Protein AF-A0A3R7JAH3-F1 (afdb_monomer)

Solvent-accessible surface area (backbone atoms only — not comparable to full-atom values): 12832 Å² total; per-residue (Å²): 137,68,92,79,50,56,51,73,79,44,76,49,88,53,102,63,81,36,58,28,44,37,29,34,36,63,65,33,76,38,76,49,82,59,35,31,29,37,65,68,75,49,59,44,34,29,32,48,56,69,36,36,49,36,32,39,56,76,81,67,84,72,52,66,72,39,70,43,32,44,86,69,40,83,40,42,29,63,40,68,58,83,37,37,38,29,34,75,60,57,40,84,59,83,54,22,56,86,37,38,65,83,45,56,33,32,79,48,48,36,36,36,74,41,69,46,55,90,83,48,53,67,73,38,56,36,34,36,71,41,97,86,71,47,74,44,73,32,35,26,72,36,70,40,64,54,29,37,34,42,4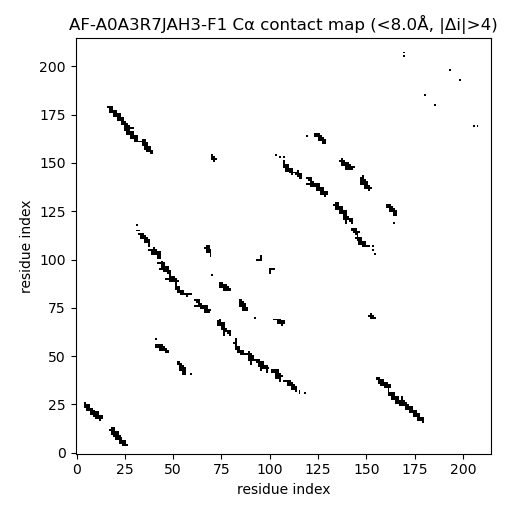8,66,67,65,92,66,65,42,77,74,39,59,42,25,31,77,35,88,43,80,74,44,82,43,78,47,83,50,85,72,75,64,72,93,79,55,86,78,78,79,65,98,54,78,80,85,71,78,83,67,92,74,85,69,77,78,94,69,80,78,78,82,81,84,126

pLDDT: mean 73.61, std 20.32, range [27.97, 96.12]

Mean predicted aligned error: 14.6 Å

Secondary structure (DSSP, 8-state):
--TTSEEEEEEEE-SSS-EEEEEEE--EEEEPSS-EEE---EE-SEE-TT--EEE--TT----TT-EEEETTEEEEEEEEETTEEEESS---S--BBTTBS--EEB--EEEESS--TTT--TT-EEEEE-TTSPEEEEEEEEEETTEEEEES--SS-EEEEPPEEEE--PPEEEEEE-----GGG------SSSTTS------PPP-SPPPP---

Nearest PDB structures (foldseek):
  8xcg-assembly1_Z  TM=6.558E-01  e=1.843E+00  Escherichia phage Lambda
  7u8o-assembly1_E  TM=4.438E-01  e=2.147E+00  Sus scrofa
  8vjh-assembly1_D  TM=2.924E-01  e=2.771E+00  Chivirus chi
  8iyk-assembly1_J  TM=2.622E-01  e=2.771E+00  Escherichia phage Lambda

Foldseek 3Di:
DDPPQWDFDDQDDDPDQWTKTKIKRQKDKDWDPFFWWWAFLFWFQWAAAQAQKTQGPQVSPDAAQDWKDWALDIWGFHHDDRRITGTPGHDHDHTHHRCPPTITITPQWTFGPFFCPVPDDQQWWKWWQDPVRDTDIWGFHDGDGGTTRTRGDDPHIDDGTIIITMDSDDMDIDIDIDHDDDPVVDPDDDDPDPPPVPPDPDPDDRPDDDPDPPD

Organism: NCBI:txid325452

Structure (mmCIF, N/CA/C/O backbone):
data_AF-A0A3R7JAH3-F1
#
_entry.id   AF-A0A3R7JAH3-F1
#
loop_
_atom_site.group_PDB
_atom_site.id
_atom_site.type_symbol
_atom_site.label_atom_id
_atom_site.label_alt_id
_atom_site.label_comp_id
_atom_site.label_asym_id
_atom_site.label_entity_id
_atom_site.label_seq_id
_atom_site.pdbx_PDB_ins_code
_atom_site.Cartn_x
_atom_site.Cartn_y
_atom_site.Cartn_z
_atom_site.occupancy
_atom_site.B_iso_or_equiv
_atom_site.auth_seq_id
_atom_site.auth_comp_id
_atom_site.auth_asym_id
_atom_site.auth_atom_id
_atom_site.pdbx_PDB_model_num
ATOM 1 N N . MET A 1 1 ? 2.781 10.397 -17.313 1.00 33.69 1 MET A N 1
ATOM 2 C CA . MET A 1 1 ? 4.051 10.374 -18.069 1.00 33.69 1 MET A CA 1
ATOM 3 C C . MET A 1 1 ? 4.659 11.759 -17.973 1.00 33.69 1 MET A C 1
ATOM 5 O O . MET A 1 1 ? 4.021 12.707 -18.409 1.00 33.69 1 MET A O 1
ATOM 9 N N . THR A 1 2 ? 5.805 11.905 -17.313 1.00 27.97 2 THR A N 1
ATOM 10 C CA . THR A 1 2 ? 6.538 13.179 -17.249 1.00 27.97 2 THR A CA 1
ATOM 11 C C . THR A 1 2 ? 7.585 13.218 -18.367 1.00 27.97 2 THR A C 1
ATOM 13 O O . THR A 1 2 ? 7.946 12.186 -18.927 1.00 27.97 2 THR A O 1
ATOM 16 N N . SER A 1 3 ? 8.065 14.410 -18.724 1.00 34.66 3 SER A N 1
ATOM 17 C CA . SER A 1 3 ? 8.956 14.696 -19.867 1.00 34.66 3 SER A CA 1
ATOM 18 C C . SER A 1 3 ? 10.367 14.075 -19.800 1.00 34.66 3 SER A C 1
ATOM 20 O O . SER A 1 3 ? 11.258 14.489 -20.537 1.00 34.66 3 SER A O 1
ATOM 22 N N . ILE A 1 4 ? 10.593 13.090 -18.928 1.00 47.09 4 ILE A N 1
ATOM 23 C CA . ILE A 1 4 ? 11.906 12.492 -18.642 1.00 47.09 4 ILE A CA 1
ATOM 24 C C . ILE A 1 4 ? 12.070 11.112 -19.313 1.00 47.09 4 ILE A C 1
ATOM 26 O O . ILE A 1 4 ? 13.189 10.614 -19.428 1.00 47.09 4 ILE A O 1
ATOM 30 N N . ASP A 1 5 ? 10.991 10.500 -19.813 1.00 50.28 5 ASP A N 1
ATOM 31 C CA . ASP A 1 5 ? 11.028 9.105 -20.289 1.00 50.28 5 ASP A CA 1
ATOM 32 C C . ASP A 1 5 ? 11.435 8.949 -21.768 1.00 50.28 5 ASP A C 1
ATOM 34 O O . ASP A 1 5 ? 11.868 7.870 -22.182 1.00 50.28 5 ASP A O 1
ATOM 38 N N . ILE A 1 6 ? 11.335 10.026 -22.559 1.00 52.03 6 ILE A N 1
ATOM 39 C CA . ILE A 1 6 ? 11.718 10.065 -23.976 1.00 52.03 6 ILE A CA 1
ATOM 40 C C . ILE A 1 6 ? 12.649 11.255 -24.205 1.00 52.03 6 ILE A C 1
ATOM 42 O O . ILE A 1 6 ? 12.220 12.406 -24.171 1.00 52.03 6 ILE A O 1
ATOM 46 N N . THR A 1 7 ? 13.927 10.990 -24.475 1.00 55.12 7 THR A N 1
ATOM 47 C CA . THR A 1 7 ? 14.872 12.038 -24.889 1.00 55.12 7 THR A CA 1
ATOM 48 C C . THR A 1 7 ? 14.907 12.109 -26.412 1.00 55.12 7 THR A C 1
ATOM 50 O O . THR A 1 7 ? 15.280 11.133 -27.062 1.00 55.12 7 THR A O 1
ATOM 53 N N . LEU A 1 8 ? 14.530 13.252 -26.985 1.00 55.41 8 LEU A N 1
ATOM 54 C CA . LEU A 1 8 ? 14.699 13.549 -28.411 1.00 55.41 8 LEU A CA 1
ATOM 55 C C . LEU A 1 8 ? 16.097 14.136 -28.598 1.00 55.41 8 LEU A C 1
ATOM 57 O O . LEU A 1 8 ? 16.351 15.236 -28.115 1.00 55.41 8 LEU A O 1
ATOM 61 N N . SER A 1 9 ? 17.019 13.410 -29.228 1.00 54.31 9 SER A N 1
ATOM 62 C CA . SER A 1 9 ? 18.426 13.845 -29.253 1.00 54.31 9 SER A CA 1
ATOM 63 C C . SER A 1 9 ? 19.047 14.002 -30.629 1.00 54.31 9 SER A C 1
ATOM 65 O O . SER A 1 9 ? 20.154 14.517 -30.692 1.00 54.31 9 SER A O 1
ATOM 67 N N . ASN A 1 10 ? 18.374 13.645 -31.728 1.00 52.66 10 ASN A N 1
ATOM 68 C CA . ASN A 1 10 ? 18.966 13.811 -33.057 1.00 52.66 10 ASN A CA 1
ATOM 69 C C . ASN A 1 10 ? 17.938 14.180 -34.131 1.00 52.66 10 ASN A C 1
ATOM 71 O O . ASN A 1 10 ? 16.939 13.478 -34.312 1.00 52.66 10 ASN A O 1
ATOM 75 N N . THR A 1 11 ? 18.248 15.233 -34.888 1.00 51.75 11 THR A N 1
ATOM 76 C CA . THR A 1 11 ? 17.718 15.485 -36.231 1.00 51.75 11 THR A CA 1
ATOM 77 C C . THR A 1 11 ? 18.479 14.595 -37.209 1.00 51.75 11 THR A C 1
ATOM 79 O O . THR A 1 11 ? 19.672 14.788 -37.434 1.00 51.75 11 THR A O 1
ATOM 82 N N . VAL A 1 12 ? 17.815 13.601 -37.794 1.00 51.47 12 VAL A N 1
ATOM 83 C CA . VAL A 1 12 ? 18.409 12.813 -38.883 1.00 51.47 12 VAL A CA 1
ATOM 84 C C . VAL A 1 12 ? 18.134 13.559 -40.184 1.00 51.47 12 VAL A C 1
ATOM 86 O O . VAL A 1 12 ? 16.971 13.724 -40.560 1.00 51.47 12 VAL A O 1
ATOM 89 N N . SER A 1 13 ? 19.180 14.052 -40.855 1.00 48.50 13 SER A N 1
ATOM 90 C CA . SER A 1 13 ? 19.017 14.710 -42.151 1.00 48.50 13 SER A CA 1
ATOM 91 C C . SER A 1 13 ? 18.655 13.673 -43.213 1.00 48.50 13 SER A C 1
ATOM 93 O O . SER A 1 13 ? 19.287 12.625 -43.346 1.00 48.50 13 SER A O 1
ATOM 95 N N . THR A 1 14 ? 17.597 13.956 -43.966 1.00 50.22 14 THR A N 1
ATOM 96 C CA . THR A 1 14 ? 17.222 13.186 -45.153 1.00 50.22 14 THR A CA 1
ATOM 97 C C . THR A 1 14 ? 17.315 14.081 -46.382 1.00 50.22 14 THR A C 1
ATOM 99 O O . THR A 1 14 ? 17.288 15.305 -46.269 1.00 50.22 14 THR A O 1
ATOM 102 N N . ALA A 1 15 ? 17.460 13.475 -47.561 1.00 48.56 15 ALA A N 1
ATOM 103 C CA . ALA A 1 15 ? 17.782 14.167 -48.811 1.00 48.56 15 ALA A CA 1
ATOM 104 C C . ALA A 1 15 ? 16.700 15.141 -49.335 1.00 48.56 15 ALA A C 1
ATOM 106 O O . ALA A 1 15 ? 16.903 15.757 -50.375 1.00 48.56 15 ALA A O 1
ATOM 107 N N . VAL A 1 16 ? 15.569 15.317 -48.644 1.00 51.16 16 VAL A N 1
ATOM 108 C CA . VAL A 1 16 ? 14.508 16.265 -49.016 1.00 51.16 16 VAL A CA 1
ATOM 109 C C . VAL A 1 16 ? 13.809 16.739 -47.747 1.00 51.16 16 VAL A C 1
ATOM 111 O O . VAL A 1 16 ? 13.114 15.928 -47.156 1.00 51.16 16 VAL A O 1
ATOM 114 N N . GLY A 1 17 ? 13.988 18.007 -47.342 1.00 51.78 17 GLY A N 1
ATOM 115 C CA . GLY A 1 17 ? 13.103 18.841 -46.488 1.00 51.78 17 GLY A CA 1
ATOM 116 C C . GLY A 1 17 ? 12.488 18.295 -45.1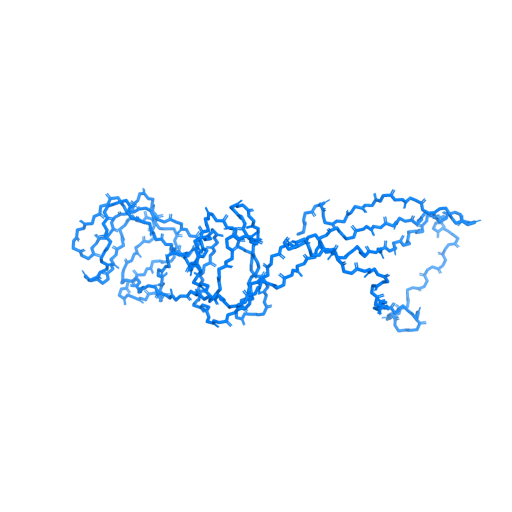83 1.00 51.78 17 GLY A C 1
ATOM 117 O O . GLY A 1 17 ? 11.789 19.033 -44.495 1.00 51.78 17 GLY A O 1
ATOM 118 N N . VAL A 1 18 ? 12.712 17.035 -44.822 1.00 48.78 18 VAL A N 1
ATOM 119 C CA . VAL A 1 18 ? 12.019 16.314 -43.757 1.00 48.78 18 VAL A CA 1
ATOM 120 C C . VAL A 1 18 ? 12.963 16.205 -42.573 1.00 48.78 18 VAL A C 1
ATOM 122 O O . VAL A 1 18 ? 13.996 15.531 -42.632 1.00 48.78 18 VAL A O 1
ATOM 125 N N . GLN A 1 19 ? 12.594 16.875 -41.483 1.00 51.28 19 GLN A N 1
ATOM 126 C CA . GLN A 1 19 ? 13.251 16.711 -40.195 1.00 51.28 19 GLN A CA 1
ATOM 127 C C . GLN A 1 19 ? 12.686 15.466 -39.514 1.00 51.28 19 GLN A C 1
ATOM 129 O O . GLN A 1 19 ? 11.511 15.403 -39.165 1.00 51.28 19 GLN A O 1
ATOM 134 N N . ILE A 1 20 ? 13.530 14.456 -39.328 1.00 51.72 20 ILE A N 1
ATOM 135 C CA . ILE A 1 20 ? 13.184 13.274 -38.543 1.00 51.72 20 ILE A CA 1
ATOM 136 C C . ILE A 1 20 ? 13.769 13.457 -37.149 1.00 51.72 20 ILE A C 1
ATOM 138 O O . ILE A 1 20 ? 14.982 13.617 -37.011 1.00 51.72 20 ILE A O 1
ATOM 142 N N . LEU A 1 21 ? 12.915 13.400 -36.128 1.00 53.06 21 LEU A N 1
ATOM 143 C CA . LEU A 1 21 ? 13.336 13.406 -34.730 1.00 53.06 21 LEU A CA 1
ATOM 144 C C . LEU A 1 21 ? 13.347 11.967 -34.214 1.00 53.06 21 LEU A C 1
ATOM 146 O O . LEU A 1 21 ? 12.321 11.282 -34.204 1.00 53.06 21 LEU A O 1
ATOM 150 N N . ALA A 1 22 ? 14.522 11.503 -33.792 1.00 53.28 22 ALA A N 1
ATOM 151 C CA . ALA A 1 22 ? 14.658 10.223 -33.111 1.00 53.28 22 ALA A CA 1
ATOM 152 C C . ALA A 1 22 ? 14.580 10.427 -31.590 1.00 53.28 22 ALA A C 1
ATOM 154 O O . ALA A 1 22 ? 15.350 11.202 -31.016 1.00 53.28 22 ALA A O 1
ATOM 155 N N . GLY A 1 23 ? 13.642 9.730 -30.951 1.00 52.84 23 GLY A N 1
ATOM 156 C CA . GLY A 1 23 ? 13.493 9.653 -29.502 1.00 52.84 23 GLY A CA 1
ATOM 157 C C . GLY A 1 23 ? 14.043 8.347 -28.943 1.00 52.84 23 GLY A C 1
ATOM 158 O O . GLY A 1 23 ? 13.956 7.302 -29.585 1.00 52.84 23 GLY A O 1
ATOM 159 N N . LEU A 1 24 ? 14.595 8.395 -27.736 1.00 54.00 24 LEU A N 1
ATOM 160 C CA . LEU A 1 24 ? 15.089 7.226 -27.008 1.00 54.00 24 LEU A CA 1
ATOM 161 C C . LEU A 1 24 ? 14.212 6.977 -25.785 1.00 54.00 24 LEU A C 1
ATOM 163 O O . LEU A 1 24 ? 14.108 7.861 -24.936 1.00 54.00 24 LEU A O 1
ATOM 167 N N . ILE A 1 25 ? 13.647 5.771 -25.666 1.00 56.09 25 ILE A N 1
ATOM 168 C CA . ILE A 1 25 ? 13.096 5.305 -24.385 1.00 56.09 25 ILE A CA 1
ATOM 169 C C . ILE A 1 25 ? 14.279 4.892 -23.507 1.00 56.09 25 ILE A C 1
ATOM 171 O O . ILE A 1 25 ? 15.023 3.971 -23.856 1.00 56.09 25 ILE A O 1
ATOM 175 N N . THR A 1 26 ? 14.476 5.589 -22.391 1.00 54.62 26 THR A N 1
ATOM 176 C CA . THR A 1 26 ? 15.639 5.405 -21.503 1.00 54.62 26 THR A CA 1
ATOM 177 C C . THR A 1 26 ? 15.356 4.511 -20.296 1.00 54.62 26 THR A C 1
ATOM 179 O O . THR A 1 26 ? 16.292 4.100 -19.611 1.00 54.62 26 THR A O 1
ATOM 182 N N . LYS A 1 27 ? 14.087 4.175 -20.047 1.00 58.12 27 LYS A N 1
ATOM 183 C CA . LYS A 1 27 ? 13.631 3.421 -18.875 1.00 58.12 27 LYS A CA 1
ATOM 184 C C . LYS A 1 27 ? 12.698 2.288 -19.296 1.00 58.12 27 LYS A C 1
ATOM 186 O O . LYS A 1 27 ? 11.792 2.499 -20.097 1.00 58.12 27 LYS A O 1
ATOM 191 N N . GLN A 1 28 ? 12.908 1.090 -18.755 1.00 63.88 28 GLN A N 1
ATOM 192 C CA . GLN A 1 28 ? 11.961 -0.022 -18.879 1.00 63.88 28 GLN A CA 1
ATOM 193 C C . GLN A 1 28 ? 11.635 -0.566 -17.493 1.00 63.88 28 GLN A C 1
ATOM 195 O O . GLN A 1 28 ? 12.460 -0.518 -16.585 1.00 63.88 28 GLN A O 1
ATOM 200 N N . THR A 1 29 ? 10.441 -1.120 -17.328 1.00 71.56 29 THR A N 1
ATOM 201 C CA . THR A 1 29 ? 10.084 -1.830 -16.104 1.00 71.56 29 THR A CA 1
ATOM 202 C C . THR A 1 29 ? 10.583 -3.272 -16.175 1.00 71.56 29 THR A C 1
ATOM 204 O O . THR A 1 29 ? 10.427 -3.956 -17.188 1.00 71.56 29 THR A O 1
ATOM 207 N N . LYS A 1 30 ? 11.209 -3.744 -15.097 1.00 76.44 30 LYS A N 1
ATOM 208 C CA . LYS A 1 30 ? 11.628 -5.139 -14.927 1.00 76.44 30 LYS A CA 1
ATOM 209 C C . LYS A 1 30 ? 10.855 -5.740 -13.760 1.00 76.44 30 LYS A C 1
ATOM 211 O O . LYS A 1 30 ? 10.637 -5.064 -12.760 1.00 76.44 30 LYS A O 1
ATOM 216 N N . ALA A 1 31 ? 10.434 -6.996 -13.890 1.00 84.62 31 ALA A N 1
ATOM 217 C CA . ALA A 1 31 ? 9.850 -7.720 -12.768 1.00 84.62 31 ALA A CA 1
ATOM 218 C C . ALA A 1 31 ? 10.926 -7.981 -11.705 1.00 84.62 31 ALA A C 1
ATOM 220 O O . ALA A 1 31 ? 12.020 -8.455 -12.030 1.00 84.62 31 ALA A O 1
ATOM 221 N N . LEU A 1 32 ? 10.603 -7.678 -10.453 1.00 86.50 32 LEU A N 1
ATOM 222 C CA . LEU A 1 32 ? 11.396 -8.087 -9.305 1.00 86.50 32 LEU A CA 1
ATOM 223 C C . LEU A 1 32 ? 11.260 -9.601 -9.103 1.00 86.50 32 LEU A C 1
ATOM 225 O O . LEU A 1 32 ? 10.228 -10.181 -9.461 1.00 86.50 32 LEU A O 1
ATOM 229 N N . PRO A 1 33 ? 12.306 -10.256 -8.579 1.00 88.00 33 PRO A N 1
ATOM 230 C CA . PRO A 1 33 ? 12.225 -11.666 -8.256 1.00 88.00 33 PRO A CA 1
ATOM 231 C C . PRO A 1 33 ? 11.290 -11.882 -7.051 1.00 88.00 33 PRO A C 1
ATOM 233 O O . PRO A 1 33 ? 11.006 -10.964 -6.279 1.00 88.00 33 PRO A O 1
ATOM 236 N N . GLY A 1 34 ? 10.752 -13.093 -6.927 1.00 89.62 34 GLY A N 1
ATOM 237 C CA . GLY A 1 34 ? 9.734 -13.415 -5.932 1.00 89.62 34 GLY A CA 1
ATOM 238 C C . GLY A 1 34 ? 8.343 -12.819 -6.194 1.00 89.62 34 GLY A C 1
ATOM 239 O O . GLY A 1 34 ? 7.984 -12.408 -7.300 1.00 89.62 34 GLY A O 1
ATOM 240 N N . TYR A 1 35 ? 7.530 -12.840 -5.141 1.00 90.50 35 TYR A N 1
ATOM 241 C CA . TYR A 1 35 ? 6.179 -12.296 -5.102 1.00 90.50 35 TYR A CA 1
ATOM 242 C C . TYR A 1 35 ? 6.033 -11.359 -3.911 1.00 90.50 35 TYR A C 1
ATOM 244 O O . TYR A 1 35 ? 6.711 -11.518 -2.890 1.00 90.50 35 TYR A O 1
ATOM 252 N N . VAL A 1 36 ? 5.107 -10.414 -4.034 1.00 91.50 36 VAL A N 1
ATOM 253 C CA . VAL A 1 36 ? 4.726 -9.517 -2.951 1.00 91.50 36 VAL A CA 1
ATOM 254 C C . VAL A 1 36 ? 3.251 -9.651 -2.606 1.00 91.50 36 VAL A C 1
ATOM 256 O O . VAL A 1 36 ? 2.428 -10.068 -3.427 1.00 91.50 36 VAL A O 1
ATOM 259 N N . GLY A 1 37 ? 2.912 -9.295 -1.373 1.00 89.12 37 GLY A N 1
ATOM 260 C CA . GLY A 1 37 ? 1.527 -9.233 -0.939 1.00 89.12 37 GLY A CA 1
ATOM 261 C C . GLY A 1 37 ? 1.315 -8.338 0.271 1.00 89.12 37 GLY A C 1
ATOM 262 O O . GLY A 1 37 ? 2.227 -8.084 1.059 1.00 89.12 37 GLY A O 1
ATOM 263 N N . ILE A 1 38 ? 0.080 -7.877 0.416 1.00 90.00 38 ILE A N 1
ATOM 264 C CA . ILE A 1 38 ? -0.392 -7.130 1.577 1.00 90.00 38 ILE A CA 1
ATOM 265 C C . ILE A 1 38 ? -1.829 -7.544 1.877 1.00 90.00 38 ILE A C 1
ATOM 267 O O . ILE A 1 38 ? -2.649 -7.701 0.973 1.00 90.00 38 ILE A O 1
ATOM 271 N N . SER A 1 39 ? -2.123 -7.745 3.155 1.00 87.31 39 SER A N 1
ATOM 272 C CA . SER A 1 39 ? -3.451 -8.087 3.656 1.00 87.31 39 SER A CA 1
ATOM 273 C C . SER A 1 39 ? -4.015 -6.930 4.469 1.00 87.31 39 SER A C 1
ATOM 275 O O . SER A 1 39 ? -3.260 -6.128 5.020 1.00 87.31 39 SER A O 1
ATOM 277 N N . TYR A 1 40 ? -5.341 -6.873 4.576 1.00 87.75 40 TYR A N 1
ATOM 278 C CA . TYR A 1 40 ? -5.997 -6.003 5.548 1.00 87.75 40 TYR A CA 1
ATOM 279 C C . TYR A 1 40 ? -5.533 -6.372 6.965 1.00 87.75 40 TYR A C 1
ATOM 281 O O . TYR A 1 40 ? -5.367 -7.552 7.281 1.00 87.75 40 TYR A O 1
ATOM 289 N N . LEU A 1 41 ? -5.314 -5.369 7.815 1.00 88.31 41 LEU A N 1
ATOM 290 C CA . LEU A 1 41 ? -5.027 -5.595 9.233 1.00 88.31 41 LEU A CA 1
ATOM 291 C C . LEU A 1 41 ? -6.320 -5.840 10.006 1.00 88.31 41 LEU A C 1
ATOM 293 O O . LEU A 1 41 ? -6.457 -6.831 10.715 1.00 88.31 41 LEU A O 1
ATOM 297 N N . MET A 1 42 ? -7.268 -4.917 9.857 1.00 90.38 42 MET A N 1
ATOM 298 C CA . MET A 1 42 ? -8.577 -4.952 10.497 1.00 90.38 42 MET A CA 1
ATOM 299 C C . MET A 1 42 ? -9.548 -4.021 9.765 1.00 90.38 42 MET A C 1
ATOM 301 O O . MET A 1 42 ? -9.136 -3.206 8.934 1.00 90.38 42 MET A O 1
ATOM 305 N N . GLN A 1 43 ? -10.833 -4.156 10.076 1.00 91.50 43 GLN A N 1
ATOM 306 C CA . GLN A 1 43 ? -11.895 -3.279 9.590 1.00 91.50 43 GLN A CA 1
ATOM 307 C C . GLN A 1 43 ? -12.149 -2.150 10.597 1.00 91.50 43 GLN A C 1
ATOM 309 O O . GLN A 1 43 ? -12.133 -2.389 11.806 1.00 91.50 43 GLN A O 1
ATOM 314 N N . VAL A 1 44 ? -12.402 -0.937 10.103 1.00 92.69 44 VAL A N 1
ATOM 315 C CA . VAL A 1 44 ? -12.870 0.192 10.920 1.00 92.69 44 VAL A CA 1
ATOM 316 C C . VAL A 1 44 ? -14.31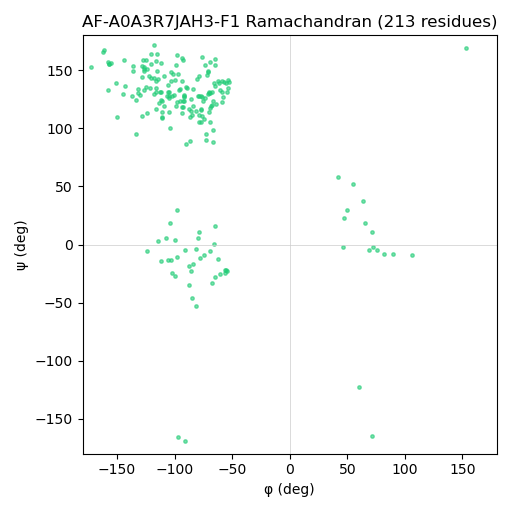0 -0.076 11.363 1.00 92.69 44 VAL A C 1
ATOM 318 O O . VAL A 1 44 ? -15.154 -0.410 10.532 1.00 92.69 44 VAL A O 1
ATOM 321 N N . ILE A 1 45 ? -14.603 0.086 12.657 1.00 94.56 45 ILE A N 1
ATOM 322 C CA . ILE A 1 45 ? -15.965 -0.046 13.198 1.00 94.56 45 ILE A CA 1
ATOM 323 C C . ILE A 1 45 ? -16.720 1.273 13.045 1.00 94.56 45 ILE A C 1
ATOM 325 O O . ILE A 1 45 ? -17.869 1.283 12.613 1.00 94.56 45 ILE A O 1
ATOM 329 N N . SER A 1 46 ? -16.090 2.391 13.390 1.00 93.94 46 SER A N 1
ATOM 330 C CA . SER A 1 46 ? -16.710 3.706 13.262 1.00 93.94 46 SER A CA 1
ATOM 331 C C . SER A 1 46 ? -15.660 4.780 13.020 1.00 93.94 46 SER A C 1
ATOM 333 O O . SER A 1 46 ? -14.591 4.756 13.626 1.00 93.94 46 SER A O 1
ATOM 335 N N . VAL A 1 47 ? -15.947 5.718 12.129 1.00 95.06 47 VAL A N 1
ATOM 336 C CA . VAL A 1 47 ? -15.205 6.972 11.979 1.00 95.06 47 VAL A CA 1
ATOM 337 C C . VAL A 1 47 ? -16.117 7.980 11.299 1.00 95.06 47 VAL A C 1
ATOM 339 O O . VAL A 1 47 ? -16.758 7.669 10.299 1.00 95.06 47 VAL A O 1
ATOM 342 N N . GLU A 1 48 ? -16.185 9.196 11.823 1.00 94.38 48 GLU A N 1
ATOM 343 C CA . GLU A 1 48 ? -16.987 10.263 11.226 1.00 94.38 48 GLU A CA 1
ATOM 344 C C . GLU A 1 48 ? -16.102 11.211 10.410 1.00 94.38 48 GLU A C 1
ATOM 346 O O . GLU A 1 48 ? -14.974 11.528 10.804 1.00 94.38 48 GLU A O 1
ATOM 351 N N . ASN A 1 49 ? -16.615 11.670 9.267 1.00 94.00 49 ASN A N 1
ATOM 352 C CA . ASN A 1 49 ? -15.952 12.666 8.434 1.00 94.00 49 ASN A CA 1
ATOM 353 C C . ASN A 1 49 ? -15.616 13.928 9.249 1.00 94.00 49 ASN A C 1
ATOM 355 O O . ASN A 1 49 ? -16.449 14.472 9.972 1.00 94.00 49 ASN A O 1
ATOM 359 N N . GLY A 1 50 ? -14.374 14.388 9.131 1.00 93.12 50 GLY A N 1
ATOM 360 C CA . GLY A 1 50 ? -13.851 15.564 9.816 1.00 93.12 50 GLY A CA 1
ATOM 361 C C . GLY A 1 50 ? -13.405 15.305 11.257 1.00 93.12 50 GLY A C 1
ATOM 362 O O . GLY A 1 50 ? -12.770 16.179 11.853 1.00 93.12 50 GLY A O 1
ATOM 363 N N . LEU A 1 51 ? -13.666 14.119 11.821 1.00 94.81 51 LEU A N 1
ATOM 364 C CA . LEU A 1 51 ? -13.217 13.758 13.165 1.00 94.81 51 LEU A CA 1
ATOM 365 C C . LEU A 1 51 ? -11.873 13.027 13.152 1.00 94.81 51 LEU A C 1
ATOM 367 O O . LEU A 1 51 ? -11.430 12.464 12.155 1.00 94.81 51 LEU A O 1
ATOM 371 N N . LYS A 1 52 ? -11.200 13.055 14.306 1.00 95.94 52 LYS A N 1
ATOM 372 C CA . LYS A 1 52 ? -9.901 12.401 14.539 1.00 95.94 52 LYS A CA 1
ATOM 373 C C . LYS A 1 52 ? -10.023 11.063 15.265 1.00 95.94 52 LYS A C 1
ATOM 375 O O . LYS A 1 52 ? -9.014 10.510 15.679 1.00 95.94 52 LYS A O 1
ATOM 380 N N . VAL A 1 53 ? -11.238 10.594 15.526 1.00 95.94 53 VAL A N 1
ATOM 381 C CA . VAL A 1 53 ? -11.475 9.429 16.381 1.00 95.94 53 VAL A CA 1
ATOM 382 C C . VAL A 1 53 ? -11.938 8.274 15.513 1.00 95.94 53 VAL A C 1
ATOM 384 O O . VAL A 1 53 ? -12.972 8.366 14.857 1.00 95.94 53 VAL A O 1
ATOM 387 N N . PHE A 1 54 ? -11.163 7.198 15.534 1.00 95.31 54 PHE A N 1
ATOM 388 C CA . PHE A 1 54 ? -11.498 5.922 14.925 1.00 95.31 54 PHE A CA 1
ATOM 389 C C . PHE A 1 54 ? -11.895 4.944 16.022 1.00 95.31 54 PHE A C 1
ATOM 391 O O . PHE A 1 54 ? -11.175 4.773 17.002 1.00 95.31 54 PHE A O 1
ATOM 398 N N . GLU A 1 55 ? -13.013 4.264 15.845 1.00 95.44 55 GLU A N 1
ATOM 399 C CA . GLU A 1 55 ? -13.376 3.100 16.635 1.00 95.44 55 GLU A CA 1
ATOM 400 C C . GLU A 1 55 ? -12.903 1.846 15.900 1.00 95.44 55 GLU A C 1
ATOM 402 O O . GLU A 1 55 ? -13.310 1.565 14.767 1.00 95.44 55 GLU A O 1
ATOM 407 N N . LEU A 1 56 ? -12.006 1.108 16.545 1.00 94.25 56 LEU A N 1
ATOM 408 C CA . LEU A 1 56 ? -11.420 -0.131 16.048 1.00 94.25 56 LEU A CA 1
ATOM 409 C C . LEU A 1 56 ? -11.834 -1.298 16.955 1.00 94.25 56 LEU A C 1
ATOM 411 O O . LEU A 1 56 ? -12.278 -1.081 18.082 1.00 94.25 56 LEU A O 1
ATOM 415 N N . PRO A 1 57 ? -11.678 -2.559 16.517 1.00 92.12 57 PRO A N 1
ATOM 416 C CA . PRO A 1 57 ? -11.886 -3.705 17.397 1.00 92.12 57 PRO A CA 1
ATOM 417 C C . PRO A 1 57 ? -11.051 -3.586 18.677 1.00 92.12 57 PRO A C 1
ATOM 419 O O . PRO A 1 57 ? -9.892 -3.184 18.625 1.00 92.12 57 PRO A O 1
ATOM 422 N N . ALA A 1 58 ? -11.604 -3.989 19.824 1.00 85.06 58 ALA A N 1
ATOM 423 C CA . ALA A 1 58 ? -10.956 -3.816 21.131 1.00 85.06 58 ALA A CA 1
ATOM 424 C C . ALA A 1 58 ? -9.549 -4.446 21.238 1.00 85.06 58 ALA A C 1
ATOM 426 O O . ALA A 1 58 ? -8.748 -4.042 22.072 1.00 85.06 58 ALA A O 1
ATOM 427 N N . SER A 1 59 ? -9.230 -5.420 20.383 1.00 85.06 59 SER A N 1
ATOM 428 C CA . SER A 1 59 ? -7.919 -6.067 20.287 1.00 85.06 59 SER A CA 1
ATOM 429 C C . SER A 1 59 ? -7.032 -5.491 19.171 1.00 85.06 59 SER A C 1
ATOM 431 O O . SER A 1 59 ? -6.234 -6.227 18.593 1.00 85.06 59 SER A O 1
ATOM 433 N N . HIS A 1 60 ? -7.181 -4.209 18.820 1.00 89.31 60 HIS A N 1
ATOM 434 C CA . HIS A 1 60 ? -6.424 -3.584 17.727 1.00 89.31 60 HIS A CA 1
ATOM 435 C C . HIS A 1 60 ? -4.905 -3.515 17.992 1.00 89.31 60 HIS A C 1
ATOM 437 O O . HIS A 1 60 ? -4.126 -3.528 17.045 1.00 89.31 60 HIS A O 1
ATOM 443 N N . GLY A 1 61 ? -4.467 -3.458 19.257 1.00 88.81 61 GLY A N 1
ATOM 444 C CA . GLY A 1 61 ? -3.047 -3.552 19.639 1.00 88.81 61 GLY A CA 1
ATOM 445 C C . GLY A 1 61 ? -2.169 -2.337 19.297 1.00 88.81 61 GLY A C 1
ATOM 446 O O . GLY A 1 61 ? -0.951 -2.429 19.417 1.00 88.81 61 GLY A O 1
ATOM 447 N N . TYR A 1 62 ? -2.773 -1.218 18.889 1.00 92.12 62 TYR A N 1
ATOM 448 C CA . TYR A 1 62 ? -2.072 0.044 18.619 1.00 92.12 62 TYR A CA 1
ATOM 449 C C . TYR A 1 62 ? -1.747 0.792 19.910 1.00 92.12 62 TYR A C 1
ATOM 451 O O . TYR A 1 62 ? -2.556 0.825 20.837 1.00 92.12 62 TYR A O 1
ATOM 459 N N . ASN A 1 63 ? -0.597 1.455 19.913 1.00 92.44 63 ASN A N 1
ATOM 460 C CA . ASN A 1 63 ? -0.122 2.355 20.953 1.00 92.44 63 ASN A CA 1
ATOM 461 C C . ASN A 1 63 ? 0.063 3.773 20.397 1.00 92.44 63 ASN A C 1
ATOM 463 O O . ASN A 1 63 ? -0.020 4.020 19.193 1.00 92.44 63 ASN A O 1
ATOM 467 N N . GLN A 1 64 ? 0.332 4.728 21.288 1.00 92.06 64 GLN A N 1
ATOM 468 C CA . GLN A 1 64 ? 0.694 6.085 20.886 1.00 92.06 64 GLN A CA 1
ATOM 469 C C . GLN A 1 64 ? 1.926 6.073 19.964 1.00 92.06 64 GLN A C 1
ATOM 471 O O . GLN A 1 64 ? 2.879 5.340 20.216 1.00 92.06 64 GLN A O 1
ATOM 476 N N . TYR A 1 65 ? 1.901 6.916 18.928 1.00 91.88 65 TYR A N 1
ATOM 477 C CA . TYR A 1 65 ? 2.902 7.048 17.859 1.00 91.88 65 TYR A CA 1
ATOM 478 C C . TYR A 1 65 ? 2.951 5.920 16.827 1.00 91.88 65 TYR A C 1
ATOM 480 O O . TYR A 1 65 ? 3.711 6.034 15.863 1.00 91.88 65 TYR A O 1
ATOM 488 N N . ASP A 1 66 ? 2.127 4.880 16.964 1.00 91.38 66 ASP A N 1
ATOM 489 C CA . ASP A 1 66 ? 1.969 3.914 15.883 1.00 91.38 66 ASP A CA 1
ATOM 490 C C . ASP A 1 66 ? 1.334 4.577 14.658 1.00 91.38 66 ASP A C 1
ATOM 492 O O . ASP A 1 66 ? 0.608 5.572 14.760 1.00 91.38 66 ASP A O 1
ATOM 496 N N . THR A 1 67 ? 1.607 4.015 13.482 1.00 90.19 67 THR A N 1
ATOM 497 C CA . THR A 1 67 ? 1.060 4.508 12.219 1.00 90.19 67 THR A CA 1
ATOM 498 C C . THR A 1 67 ? 0.248 3.437 11.512 1.00 90.19 67 THR A C 1
ATOM 500 O O . THR A 1 67 ? 0.565 2.244 11.547 1.00 90.19 67 THR A O 1
ATOM 503 N N . PHE A 1 68 ? -0.831 3.872 10.873 1.00 90.94 68 PHE A N 1
ATOM 504 C CA . PHE A 1 68 ? -1.668 3.034 10.028 1.00 90.94 68 PHE A CA 1
ATOM 505 C C . PHE A 1 68 ? -2.187 3.844 8.845 1.00 90.94 68 PHE A C 1
ATOM 507 O O . PHE A 1 68 ? -2.232 5.072 8.880 1.00 90.94 68 PHE A O 1
ATOM 514 N N . PHE A 1 69 ? -2.581 3.148 7.786 1.00 88.69 69 PHE A N 1
ATOM 515 C CA . PHE A 1 69 ? -3.024 3.773 6.547 1.00 88.69 69 PHE A CA 1
ATOM 516 C C . PHE A 1 69 ? -4.488 3.440 6.284 1.00 88.69 69 PHE A C 1
ATOM 518 O O . PHE A 1 69 ? -4.898 2.282 6.404 1.00 88.69 69 PHE A O 1
ATOM 525 N N . VAL A 1 70 ? -5.261 4.459 5.905 1.00 86.81 70 VAL A N 1
ATOM 526 C CA . VAL A 1 70 ? -6.672 4.340 5.516 1.00 86.81 70 VAL A CA 1
ATOM 527 C C . VAL A 1 70 ? -6.904 5.197 4.286 1.00 86.81 70 VAL A C 1
ATOM 529 O O . VAL A 1 70 ? -6.585 6.381 4.316 1.00 86.81 70 VAL A O 1
ATOM 532 N N . ALA A 1 71 ? -7.479 4.612 3.229 1.00 73.94 71 ALA A N 1
ATOM 533 C CA . ALA A 1 71 ? -7.903 5.328 2.021 1.00 73.94 71 ALA A CA 1
ATOM 534 C C . ALA A 1 71 ? -6.884 6.393 1.561 1.00 73.94 71 ALA A C 1
ATOM 536 O O . ALA A 1 71 ? -7.198 7.573 1.473 1.00 73.94 71 ALA A O 1
ATOM 537 N N . GLU A 1 72 ? -5.648 5.954 1.298 1.00 74.44 72 GLU A N 1
ATOM 538 C CA . GLU A 1 72 ? -4.531 6.780 0.792 1.00 74.44 72 GLU A CA 1
ATOM 539 C C . GLU A 1 72 ? -3.846 7.708 1.806 1.00 74.44 72 GLU A C 1
ATOM 541 O O . GLU A 1 72 ? -2.826 8.315 1.483 1.00 74.44 72 GLU A O 1
ATOM 546 N N . VAL A 1 73 ? -4.350 7.789 3.036 1.00 83.06 73 VAL A N 1
ATOM 547 C CA . VAL A 1 73 ? -3.861 8.729 4.044 1.00 83.06 73 VAL A CA 1
ATOM 548 C C . VAL A 1 73 ? -3.157 7.991 5.182 1.00 83.06 73 VAL A C 1
ATOM 550 O O . VAL A 1 73 ? -3.681 7.026 5.742 1.00 83.06 73 VAL A O 1
ATOM 553 N N . GLU A 1 74 ? -1.957 8.459 5.530 1.00 87.69 74 GLU A N 1
ATOM 554 C CA . GLU A 1 74 ? -1.228 8.022 6.722 1.00 87.69 74 GLU A CA 1
ATOM 555 C C . GLU A 1 74 ? -1.813 8.685 7.967 1.00 87.69 74 GLU A C 1
ATOM 557 O O . GLU A 1 74 ? -1.918 9.908 8.035 1.00 87.69 74 GLU A O 1
ATOM 562 N N . PHE A 1 75 ? -2.147 7.890 8.974 1.00 91.69 75 PHE A N 1
ATOM 563 C CA . PHE A 1 75 ? -2.589 8.372 10.271 1.00 91.69 75 PHE A CA 1
ATOM 564 C C . PHE A 1 75 ? -1.589 7.967 11.344 1.00 91.69 75 PHE A C 1
ATOM 566 O O . PHE A 1 75 ? -1.198 6.806 11.450 1.00 91.69 75 PHE A O 1
ATOM 573 N N . ILE A 1 76 ? -1.208 8.943 12.167 1.00 93.94 76 ILE A N 1
ATOM 574 C CA . ILE A 1 76 ? -0.378 8.729 13.351 1.00 93.94 76 ILE A CA 1
ATOM 575 C C . ILE A 1 76 ? -1.301 8.708 14.566 1.00 93.94 76 ILE A C 1
ATOM 577 O O . ILE A 1 76 ? -2.106 9.627 14.755 1.00 93.94 76 ILE A O 1
ATOM 581 N N . VAL A 1 77 ? -1.174 7.675 15.392 1.00 94.69 77 VAL A N 1
ATOM 582 C CA . VAL A 1 77 ? -1.930 7.513 16.632 1.00 94.69 77 VAL A CA 1
ATOM 583 C C . VAL A 1 77 ? -1.447 8.538 17.657 1.00 94.69 77 VAL A C 1
ATOM 585 O O . VAL A 1 77 ? -0.315 8.489 18.134 1.00 94.69 77 VAL A O 1
ATOM 588 N N . ALA A 1 78 ? -2.315 9.479 18.015 1.00 96.12 78 ALA A N 1
ATOM 589 C CA . ALA A 1 78 ? -2.056 10.495 19.029 1.00 96.12 78 ALA A CA 1
ATOM 590 C C . ALA A 1 78 ? -2.429 10.018 20.438 1.00 96.12 78 ALA A C 1
ATOM 592 O O . ALA A 1 78 ? -1.760 10.390 21.400 1.00 96.12 78 ALA A O 1
ATOM 593 N N . ASN A 1 79 ? -3.491 9.220 20.572 1.00 94.56 79 ASN A N 1
ATOM 594 C CA . ASN A 1 79 ? -3.916 8.633 21.840 1.00 94.56 79 ASN A CA 1
ATOM 595 C C . ASN A 1 79 ? -4.760 7.372 21.606 1.00 94.56 79 ASN A C 1
ATOM 597 O O . ASN A 1 79 ? -5.406 7.247 20.567 1.00 94.56 79 ASN A O 1
ATOM 601 N N . VAL A 1 80 ? -4.798 6.478 22.591 1.00 94.62 80 VAL A N 1
ATOM 602 C CA . VAL A 1 80 ? -5.626 5.267 22.580 1.00 94.62 80 VAL A CA 1
ATOM 603 C C . VAL A 1 80 ? -6.407 5.193 23.887 1.00 94.62 80 VAL A C 1
ATOM 605 O O . VAL A 1 80 ? -5.826 5.296 24.965 1.00 94.62 80 VAL A O 1
ATOM 608 N N . ASN A 1 81 ? -7.722 5.010 23.797 1.00 93.00 81 ASN A N 1
ATOM 609 C CA . ASN A 1 81 ? -8.606 4.805 24.939 1.00 93.00 81 ASN A CA 1
ATOM 610 C C . ASN A 1 81 ? -9.562 3.636 24.663 1.00 93.00 81 ASN A C 1
ATOM 612 O O . ASN A 1 81 ? -10.609 3.800 24.033 1.00 93.00 81 ASN A O 1
ATOM 616 N N . GLY A 1 82 ? -9.191 2.438 25.121 1.00 90.19 82 GLY A N 1
ATOM 617 C CA . GLY A 1 82 ? -9.935 1.217 24.814 1.00 90.19 82 GLY A CA 1
ATOM 618 C C . GLY A 1 82 ? -9.981 0.972 23.305 1.00 90.19 82 GLY A C 1
ATOM 619 O O . GLY A 1 82 ? -8.940 0.899 22.673 1.00 90.19 82 GLY A O 1
ATOM 620 N N . ALA A 1 83 ? -11.185 0.873 22.738 1.00 92.56 83 ALA A N 1
ATOM 621 C CA . ALA A 1 83 ? -11.414 0.691 21.301 1.00 92.56 83 ALA A CA 1
ATOM 622 C C . ALA A 1 83 ? -11.252 1.979 20.466 1.00 92.56 83 ALA A C 1
ATOM 624 O O . ALA A 1 83 ? -11.237 1.919 19.236 1.00 92.56 83 ALA A O 1
ATOM 625 N N . GLN A 1 84 ? -11.166 3.147 21.112 1.00 94.19 84 GLN A N 1
ATOM 626 C CA . GLN A 1 84 ? -11.061 4.432 20.427 1.00 94.19 84 GLN A CA 1
ATOM 627 C C . GLN A 1 84 ? -9.600 4.828 20.229 1.00 94.19 84 GLN A C 1
ATOM 629 O O . GLN A 1 84 ? -8.833 4.973 21.183 1.00 94.19 84 GLN A O 1
ATOM 634 N N . VAL A 1 85 ? -9.238 5.060 18.975 1.00 95.94 85 VAL A N 1
ATOM 635 C CA . VAL A 1 85 ? -7.926 5.521 18.541 1.00 95.94 85 VAL A CA 1
ATOM 636 C C . VAL A 1 85 ? -8.067 6.943 18.015 1.00 95.94 85 VAL A C 1
ATOM 638 O O . VAL A 1 85 ? -8.718 7.187 17.000 1.00 95.94 85 VAL A O 1
ATOM 641 N N . THR A 1 86 ? -7.448 7.895 18.706 1.00 96.00 86 THR A N 1
ATOM 642 C CA . THR A 1 86 ? -7.402 9.294 18.276 1.00 96.00 86 THR A CA 1
ATOM 643 C C . THR A 1 86 ? -6.154 9.526 17.440 1.00 96.00 86 THR A C 1
ATOM 645 O O . THR A 1 86 ? -5.046 9.240 17.890 1.00 96.00 86 THR A O 1
ATOM 648 N N . THR A 1 87 ? -6.307 10.086 16.247 1.00 96.12 87 THR A N 1
ATOM 649 C CA . THR A 1 87 ? -5.222 10.392 15.310 1.00 96.12 87 THR A CA 1
ATOM 650 C C . THR A 1 87 ? -4.782 11.853 15.397 1.00 96.12 87 THR A C 1
ATOM 652 O O . THR A 1 87 ? -5.477 12.720 15.932 1.00 96.12 87 THR A O 1
ATOM 655 N N . THR A 1 88 ? -3.604 12.167 14.860 1.00 94.75 88 THR A N 1
ATOM 656 C CA . THR A 1 88 ? -3.092 13.549 14.798 1.00 94.75 88 THR A CA 1
ATOM 657 C C . THR A 1 88 ? -3.905 14.439 13.850 1.00 94.75 88 THR A C 1
ATOM 659 O O . THR A 1 88 ? -4.111 15.629 14.123 1.00 94.75 88 THR A O 1
ATOM 662 N N . GLN A 1 89 ? -4.429 13.854 12.774 1.00 94.12 89 GLN A N 1
ATOM 663 C CA . GLN A 1 89 ? -5.174 14.529 11.711 1.00 94.12 89 GLN A CA 1
ATOM 664 C C . GLN A 1 89 ? -6.566 13.912 11.496 1.00 94.12 89 GLN A C 1
ATOM 666 O O . GLN A 1 89 ? -6.739 12.725 11.786 1.00 94.12 89 GLN A O 1
ATOM 671 N N . PRO A 1 90 ? -7.556 14.700 11.033 1.00 94.06 90 PRO A N 1
ATOM 672 C CA . PRO A 1 90 ? -8.922 14.220 10.841 1.00 94.06 90 PRO A CA 1
ATOM 673 C C . PRO A 1 90 ? -9.054 13.304 9.622 1.00 94.06 90 PRO A C 1
ATOM 675 O O . PRO A 1 90 ? -8.287 13.404 8.663 1.00 94.06 90 PRO A O 1
ATOM 678 N N . TYR A 1 91 ? -10.051 12.426 9.662 1.00 93.06 91 TYR A N 1
ATOM 679 C CA . TYR A 1 91 ? -10.441 11.582 8.543 1.00 93.06 91 TYR A CA 1
ATOM 680 C C . TYR A 1 91 ? -11.387 12.335 7.605 1.00 93.06 91 TYR A C 1
ATOM 682 O O . TYR A 1 91 ? -12.478 12.722 8.004 1.00 93.06 91 TYR A O 1
ATOM 690 N N . ASN A 1 92 ? -10.992 12.523 6.346 1.00 91.25 92 ASN A N 1
ATOM 691 C CA . ASN A 1 92 ? -11.765 13.298 5.364 1.00 91.25 92 ASN A CA 1
ATOM 692 C C . ASN A 1 92 ? -12.521 12.423 4.342 1.00 91.25 92 ASN A C 1
ATOM 694 O O . ASN A 1 92 ? -12.883 12.912 3.274 1.00 91.25 92 ASN A O 1
ATOM 698 N N . GLY A 1 93 ? -12.727 11.134 4.630 1.00 88.56 93 GLY A N 1
ATOM 699 C CA . GLY A 1 93 ? -13.460 10.211 3.755 1.00 88.56 93 GLY A CA 1
ATOM 700 C C . GLY A 1 93 ? -14.932 10.036 4.142 1.00 88.56 93 GLY A C 1
ATOM 701 O O . GLY A 1 93 ? -15.486 10.818 4.913 1.00 88.56 93 GLY A O 1
ATOM 702 N N . GLU A 1 94 ? -15.586 9.013 3.599 1.00 89.75 94 GLU A N 1
ATOM 703 C CA . GLU A 1 94 ? -16.986 8.705 3.913 1.00 89.75 94 GLU A CA 1
ATOM 704 C C . GLU A 1 94 ? -17.131 8.190 5.349 1.00 89.75 94 GLU A C 1
ATOM 706 O O . GLU A 1 94 ? -16.413 7.279 5.757 1.00 89.75 94 GLU A O 1
ATOM 711 N N . SER A 1 95 ? -18.069 8.756 6.114 1.00 92.69 95 SER A N 1
ATOM 712 C CA . SER A 1 95 ? -18.320 8.311 7.486 1.00 92.69 95 SER A CA 1
ATOM 713 C C . SER A 1 95 ? -18.698 6.828 7.521 1.00 92.69 95 SER A C 1
ATOM 715 O O . SER A 1 95 ? -19.599 6.392 6.805 1.00 92.69 95 SER A O 1
ATOM 717 N N . VAL A 1 96 ? -18.046 6.076 8.402 1.00 93.00 96 VAL A N 1
ATOM 718 C CA . VAL A 1 96 ? -18.337 4.672 8.694 1.00 93.00 96 VAL A CA 1
ATOM 719 C C . VAL A 1 96 ? -19.049 4.610 10.032 1.00 93.00 96 VAL A C 1
ATOM 721 O O . VAL A 1 96 ? -18.546 5.138 11.018 1.00 93.00 96 VAL A O 1
ATOM 724 N N . VAL A 1 97 ? -20.201 3.944 10.086 1.00 91.06 97 VAL A N 1
ATOM 725 C CA . VAL A 1 97 ? -20.939 3.704 11.332 1.00 91.06 97 VAL A CA 1
ATOM 726 C C . VAL A 1 97 ? -21.348 2.239 11.371 1.00 91.06 97 VAL A C 1
ATOM 728 O O . VAL A 1 97 ? -21.979 1.737 10.442 1.00 91.06 97 VAL A O 1
ATOM 731 N N . GLY A 1 98 ? -20.969 1.525 12.433 1.00 89.69 98 GLY A N 1
ATOM 732 C CA . GLY A 1 98 ? -21.276 0.097 12.561 1.00 89.69 98 GLY A CA 1
ATOM 733 C C . GLY A 1 98 ? -20.614 -0.762 11.476 1.00 89.69 98 GLY A C 1
ATOM 734 O O . GLY A 1 98 ? -21.216 -1.709 10.980 1.00 89.69 98 GLY A O 1
ATOM 735 N N . ALA A 1 99 ? -19.385 -0.410 11.099 1.00 88.56 99 ALA A N 1
ATOM 736 C CA . ALA A 1 99 ? -18.548 -1.057 10.093 1.00 88.56 99 ALA A CA 1
ATOM 737 C C . ALA A 1 99 ? -19.083 -0.976 8.647 1.00 88.56 99 ALA A C 1
ATOM 739 O O . ALA A 1 99 ? -18.640 -1.736 7.780 1.00 88.56 99 ALA A O 1
ATOM 740 N N . SER A 1 100 ? -20.004 -0.040 8.383 1.00 89.06 100 SER A N 1
ATOM 741 C CA . SER A 1 100 ? -20.560 0.244 7.058 1.00 89.06 100 SER A CA 1
ATOM 742 C C . SER A 1 100 ? -20.429 1.736 6.700 1.00 89.06 100 SER A C 1
ATOM 744 O O . SER A 1 100 ? -20.805 2.573 7.524 1.00 89.06 100 SER A O 1
ATOM 746 N N . PRO A 1 101 ? -19.962 2.087 5.484 1.00 89.06 101 PRO A N 1
ATOM 747 C CA . PRO A 1 101 ? -19.417 1.192 4.455 1.00 89.06 101 PRO A CA 1
ATOM 748 C C . PRO A 1 101 ? -18.113 0.503 4.904 1.00 89.06 101 PRO A C 1
ATOM 750 O O . PRO A 1 101 ? -17.452 0.938 5.845 1.00 89.06 101 PRO A O 1
ATOM 753 N N . THR A 1 102 ? -17.752 -0.615 4.266 1.00 89.12 102 THR A N 1
ATOM 754 C CA . THR A 1 102 ? -16.573 -1.403 4.663 1.00 89.12 102 THR A CA 1
ATOM 755 C C . THR A 1 102 ? -15.283 -0.635 4.392 1.00 89.12 102 THR A C 1
ATOM 757 O O . THR A 1 102 ? -14.975 -0.332 3.239 1.00 89.12 102 THR A O 1
ATOM 760 N N . LEU A 1 103 ? -14.499 -0.386 5.441 1.00 89.88 103 LEU A N 1
ATOM 761 C CA . LEU A 1 103 ? -13.226 0.325 5.367 1.00 89.88 103 LEU A CA 1
ATOM 762 C C . LEU A 1 103 ? -12.146 -0.455 6.121 1.00 89.88 103 LEU A C 1
ATOM 764 O O . LEU A 1 103 ? -12.358 -0.859 7.264 1.00 89.88 103 LEU A O 1
ATOM 768 N N . TYR A 1 104 ? -10.991 -0.667 5.489 1.00 90.25 104 TYR A N 1
ATOM 769 C CA . TYR A 1 104 ? -9.893 -1.466 6.041 1.00 90.25 104 TYR A CA 1
ATOM 770 C C . TYR A 1 104 ? -8.644 -0.628 6.315 1.00 90.25 104 TYR A C 1
ATOM 772 O O . TYR A 1 104 ? -8.364 0.339 5.606 1.00 90.25 104 TYR A O 1
ATOM 780 N N . LEU A 1 105 ? -7.881 -1.046 7.328 1.00 90.81 105 LEU A N 1
ATOM 781 C CA . LEU A 1 105 ? -6.573 -0.487 7.662 1.00 90.81 105 LEU A CA 1
ATOM 782 C C . LEU A 1 105 ? -5.449 -1.333 7.059 1.00 90.81 105 LEU A C 1
ATOM 784 O O . LEU A 1 105 ? -5.530 -2.567 7.030 1.00 90.81 105 LEU A O 1
ATOM 788 N N . PHE A 1 106 ? -4.361 -0.665 6.676 1.00 90.50 106 PHE A N 1
ATOM 789 C CA . PHE A 1 106 ? -3.137 -1.284 6.166 1.00 90.50 106 PHE A CA 1
ATOM 790 C C . PHE A 1 106 ? -1.893 -0.813 6.941 1.00 90.50 106 PHE A C 1
ATOM 792 O O . PHE A 1 106 ? -1.861 0.296 7.475 1.00 90.50 106 PHE A O 1
ATOM 799 N N . ASP A 1 107 ? -0.852 -1.657 6.989 1.00 87.12 107 ASP A N 1
ATOM 800 C CA . ASP A 1 107 ? 0.476 -1.332 7.551 1.00 87.12 107 ASP A CA 1
ATOM 801 C C . ASP A 1 107 ? 1.445 -0.767 6.499 1.00 87.12 107 ASP A C 1
ATOM 803 O O . ASP A 1 107 ? 2.579 -0.420 6.833 1.00 87.12 107 ASP A O 1
ATOM 807 N N . ASN A 1 108 ? 1.028 -0.723 5.228 1.00 87.81 108 ASN A N 1
ATOM 808 C CA . ASN A 1 108 ? 1.857 -0.376 4.074 1.00 87.81 108 ASN A CA 1
ATOM 809 C C . ASN A 1 108 ? 3.190 -1.152 4.000 1.00 87.81 108 ASN A C 1
ATOM 811 O O . ASN A 1 108 ? 4.189 -0.676 3.448 1.00 87.81 108 ASN A O 1
ATOM 815 N N . LYS A 1 109 ? 3.203 -2.382 4.533 1.00 90.50 109 LYS A N 1
ATOM 816 C CA . LYS A 1 109 ? 4.333 -3.310 4.442 1.00 90.50 109 LYS A CA 1
ATOM 817 C C . LYS A 1 109 ? 4.010 -4.387 3.415 1.00 90.50 109 LYS A C 1
ATOM 819 O O . LYS A 1 109 ? 3.322 -5.369 3.704 1.00 90.50 109 LYS A O 1
ATOM 824 N N . LEU A 1 110 ? 4.554 -4.219 2.214 1.00 90.69 110 LEU A N 1
ATOM 825 C CA . LEU A 1 110 ? 4.525 -5.248 1.182 1.00 90.69 110 LEU A CA 1
ATOM 826 C C . LEU A 1 110 ? 5.435 -6.393 1.612 1.00 90.69 110 LEU A C 1
ATOM 828 O O . LEU A 1 110 ? 6.655 -6.271 1.566 1.00 90.69 110 LEU A O 1
ATOM 832 N N . ARG A 1 111 ? 4.845 -7.506 2.039 1.00 92.69 111 ARG A N 1
ATOM 833 C CA . ARG A 1 111 ? 5.579 -8.716 2.418 1.00 92.69 111 ARG A CA 1
ATOM 834 C C . ARG A 1 111 ? 6.171 -9.331 1.160 1.00 92.69 111 ARG A C 1
ATOM 836 O O . ARG A 1 111 ? 5.449 -9.501 0.179 1.00 92.69 111 ARG A O 1
ATOM 843 N N . THR A 1 112 ? 7.457 -9.652 1.189 1.00 92.38 112 THR A N 1
ATOM 844 C CA . THR A 1 112 ? 8.193 -10.208 0.052 1.00 92.38 112 THR A CA 1
ATOM 845 C C . THR A 1 112 ? 8.527 -11.672 0.317 1.00 92.38 112 THR A C 1
ATOM 847 O O . THR A 1 112 ? 8.772 -12.077 1.453 1.00 92.38 112 THR A O 1
ATOM 850 N N . THR A 1 113 ? 8.523 -12.500 -0.728 1.00 92.25 113 THR A N 1
ATOM 851 C CA . THR A 1 113 ? 9.003 -13.891 -0.618 1.00 92.25 113 THR A CA 1
ATOM 852 C C . THR A 1 113 ? 10.518 -14.010 -0.761 1.00 92.25 113 THR A C 1
ATOM 854 O O . THR A 1 113 ? 11.077 -15.049 -0.429 1.00 92.25 113 THR A O 1
ATOM 857 N N . GLU A 1 114 ? 11.165 -12.977 -1.293 1.00 91.31 114 GLU A N 1
ATOM 858 C CA . GLU A 1 114 ? 12.610 -12.898 -1.494 1.00 91.31 114 GLU A CA 1
ATOM 859 C C . GLU A 1 114 ? 13.162 -11.613 -0.871 1.00 91.31 114 GLU A C 1
ATOM 861 O O . GLU A 1 114 ? 12.421 -10.646 -0.657 1.00 91.31 114 GLU A O 1
ATOM 866 N N . ASP A 1 115 ? 14.464 -11.611 -0.591 1.00 90.19 115 ASP A N 1
ATOM 867 C CA . ASP A 1 115 ? 15.173 -10.422 -0.129 1.00 90.19 115 ASP A CA 1
ATOM 868 C C . ASP A 1 115 ? 15.436 -9.486 -1.316 1.00 90.19 115 ASP A C 1
ATOM 870 O O . ASP A 1 115 ? 16.142 -9.829 -2.266 1.00 90.19 115 ASP A O 1
ATOM 874 N N . LEU A 1 116 ? 14.841 -8.294 -1.260 1.00 88.12 116 LEU A N 1
ATOM 875 C CA . LEU A 1 116 ? 14.917 -7.279 -2.313 1.00 88.12 116 LEU A CA 1
ATOM 876 C C . LEU A 1 116 ? 15.808 -6.087 -1.934 1.00 88.12 116 LEU A C 1
ATOM 878 O O . LEU A 1 116 ? 15.893 -5.125 -2.699 1.00 88.12 116 LEU A O 1
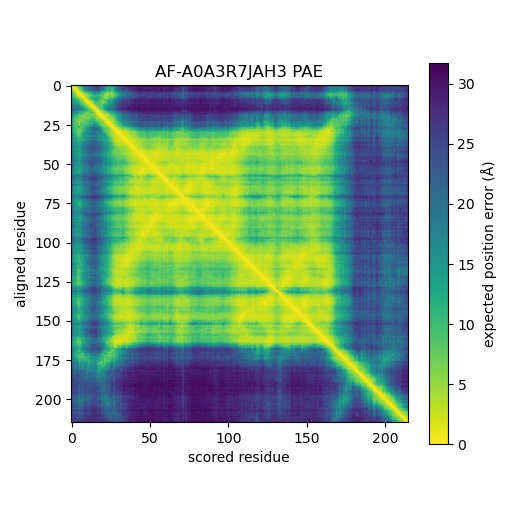ATOM 882 N N . THR A 1 117 ? 16.487 -6.135 -0.784 1.00 88.56 117 THR A N 1
ATOM 883 C CA . THR A 1 117 ? 17.273 -5.012 -0.235 1.00 88.56 117 THR A CA 1
ATOM 884 C C . THR A 1 117 ? 18.423 -4.556 -1.138 1.00 88.56 117 THR A C 1
ATOM 886 O O . THR A 1 117 ? 18.826 -3.395 -1.087 1.00 88.56 117 THR A O 1
ATOM 889 N N . THR A 1 118 ? 18.941 -5.439 -1.995 1.00 85.44 118 THR A N 1
ATOM 890 C CA . THR A 1 118 ? 20.015 -5.132 -2.956 1.00 85.44 118 THR A CA 1
ATOM 891 C C . THR A 1 118 ? 19.503 -4.534 -4.269 1.00 85.44 118 THR A C 1
ATOM 893 O O . THR A 1 118 ? 20.252 -3.848 -4.966 1.00 85.44 118 THR A O 1
ATOM 896 N N . LEU A 1 119 ? 18.236 -4.784 -4.610 1.00 84.62 119 LEU A N 1
ATOM 897 C CA . LEU A 1 119 ? 17.629 -4.424 -5.896 1.00 84.62 119 LEU A CA 1
ATOM 898 C C . LEU A 1 119 ? 16.791 -3.150 -5.831 1.00 84.62 119 LEU A C 1
ATOM 900 O O . LEU A 1 119 ? 16.621 -2.482 -6.850 1.00 84.62 119 LEU A O 1
ATOM 904 N N . VAL A 1 120 ? 16.256 -2.845 -4.653 1.00 86.56 120 VAL A N 1
ATOM 905 C CA . VAL A 1 120 ? 15.327 -1.746 -4.419 1.00 86.56 120 VAL A CA 1
ATOM 906 C C . VAL A 1 120 ? 15.882 -0.864 -3.312 1.00 86.56 120 VAL A C 1
ATOM 908 O O . VAL A 1 120 ? 16.357 -1.361 -2.292 1.00 86.56 120 VAL A O 1
ATOM 911 N N . LYS A 1 121 ? 15.822 0.452 -3.506 1.00 87.94 121 LYS A N 1
ATOM 912 C CA . LYS A 1 121 ? 16.278 1.456 -2.544 1.00 87.94 121 LYS A CA 1
ATOM 913 C C . LYS A 1 121 ? 15.138 2.380 -2.133 1.00 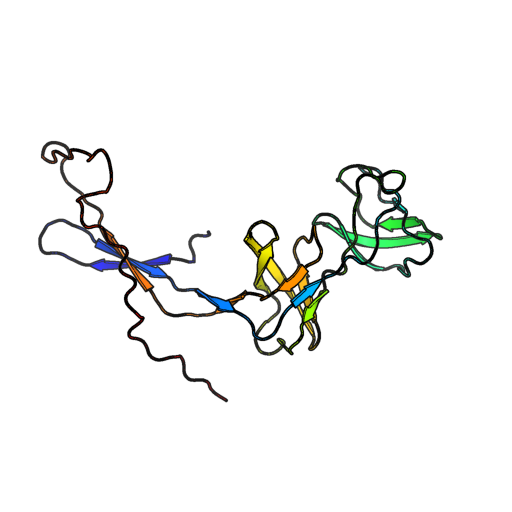87.94 121 LYS A C 1
ATOM 915 O O . LYS A 1 121 ? 14.091 2.450 -2.769 1.00 87.94 121 LYS A O 1
ATOM 920 N N . ASN A 1 122 ? 15.351 3.100 -1.036 1.00 87.69 122 ASN A N 1
ATOM 921 C CA . ASN A 1 122 ? 14.434 4.150 -0.610 1.00 87.69 122 ASN A CA 1
ATOM 922 C C . ASN A 1 122 ? 14.339 5.240 -1.695 1.00 87.69 122 ASN A C 1
ATOM 924 O O . ASN A 1 122 ? 15.366 5.682 -2.211 1.00 87.69 122 ASN A O 1
ATOM 928 N N . GLY A 1 123 ? 13.119 5.649 -2.035 1.00 85.00 123 GLY A N 1
ATOM 929 C CA . GLY A 1 123 ? 12.804 6.562 -3.130 1.00 85.00 123 GLY A CA 1
ATOM 930 C C . GLY A 1 123 ? 12.557 5.884 -4.480 1.00 85.00 123 GLY A C 1
ATOM 931 O O . GLY A 1 123 ? 12.120 6.566 -5.406 1.00 85.00 123 GLY A O 1
ATOM 932 N N . ASP A 1 124 ? 12.793 4.573 -4.608 1.00 84.88 124 ASP A N 1
ATOM 933 C CA . ASP A 1 124 ? 12.497 3.862 -5.850 1.00 84.88 124 ASP A CA 1
ATOM 934 C C . ASP A 1 124 ? 10.990 3.706 -6.057 1.00 84.88 124 ASP A C 1
ATOM 936 O O . ASP A 1 124 ? 10.208 3.507 -5.123 1.00 84.88 124 ASP A O 1
ATOM 940 N N . ASP A 1 125 ? 10.596 3.749 -7.323 1.00 86.94 125 ASP A N 1
ATOM 941 C CA . ASP A 1 125 ? 9.227 3.512 -7.738 1.00 86.94 125 ASP A CA 1
ATOM 942 C C . ASP A 1 125 ? 8.996 2.019 -8.010 1.00 86.94 125 ASP A C 1
ATOM 944 O O . ASP A 1 125 ? 9.777 1.351 -8.699 1.00 86.94 125 ASP A O 1
ATOM 948 N N . LEU A 1 126 ? 7.877 1.518 -7.501 1.00 88.25 126 LEU A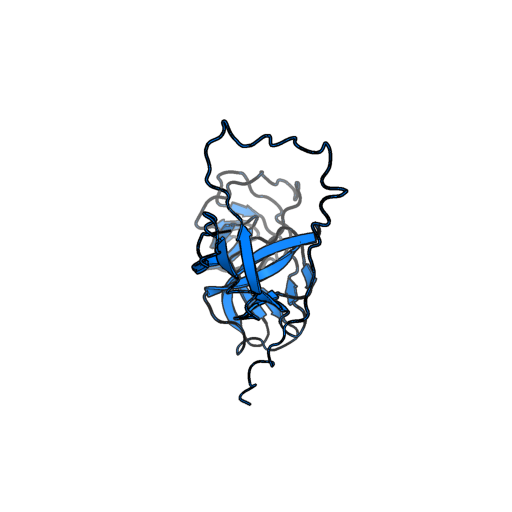 N 1
ATOM 949 C CA . LEU A 1 126 ? 7.358 0.179 -7.725 1.00 88.25 126 LEU A CA 1
ATOM 950 C C . LEU A 1 126 ? 6.005 0.249 -8.418 1.00 88.25 126 LEU A C 1
ATOM 952 O O . LEU A 1 126 ? 5.173 1.093 -8.105 1.00 88.25 126 LEU A O 1
ATOM 956 N N . TRP A 1 127 ? 5.758 -0.690 -9.320 1.00 87.31 127 TRP A N 1
ATOM 957 C CA . TRP A 1 127 ? 4.474 -0.868 -9.978 1.00 87.31 127 TRP A CA 1
ATOM 958 C C . TRP A 1 127 ? 3.912 -2.232 -9.640 1.00 87.31 127 TRP A C 1
ATOM 960 O O . TRP A 1 127 ? 4.588 -3.253 -9.788 1.00 87.31 127 TRP A O 1
ATOM 970 N N . LEU A 1 128 ? 2.661 -2.236 -9.207 1.00 86.19 128 LEU A N 1
ATOM 971 C CA . LEU A 1 128 ? 1.894 -3.442 -8.949 1.00 86.19 128 LEU A CA 1
ATOM 972 C C . LEU A 1 128 ? 0.642 -3.421 -9.800 1.00 86.19 128 LEU A C 1
ATOM 974 O O . LEU A 1 128 ? 0.045 -2.370 -10.028 1.00 86.19 128 LEU A O 1
ATOM 978 N N . ARG A 1 129 ? 0.235 -4.600 -10.258 1.00 78.31 129 ARG A N 1
ATOM 979 C CA . ARG A 1 129 ? -1.038 -4.741 -10.944 1.00 78.31 129 ARG A CA 1
ATOM 980 C C . ARG A 1 129 ? -2.166 -4.653 -9.915 1.00 78.31 129 ARG A C 1
ATOM 982 O O . ARG A 1 129 ? -2.176 -5.395 -8.937 1.00 78.31 129 ARG A O 1
ATOM 989 N N . SER A 1 130 ? -3.107 -3.752 -10.152 1.00 70.25 130 SER A N 1
ATOM 990 C CA . SER A 1 130 ? -4.385 -3.703 -9.448 1.00 70.25 130 SER A CA 1
ATOM 991 C C . SER A 1 130 ? -5.324 -4.790 -9.973 1.00 70.25 130 SER A C 1
ATOM 993 O O . SER A 1 130 ? -5.161 -5.284 -11.091 1.00 70.25 130 SER A O 1
ATOM 995 N N . GLY A 1 131 ? -6.363 -5.127 -9.206 1.00 66.19 131 GLY A N 1
ATOM 996 C CA . GLY A 1 131 ? -7.428 -6.032 -9.652 1.00 66.19 131 GLY A CA 1
ATOM 997 C C . GLY A 1 131 ? -8.096 -5.606 -10.972 1.00 66.19 131 GLY A C 1
ATOM 998 O O . GLY A 1 131 ? -8.598 -6.465 -11.691 1.00 66.19 131 GLY A O 1
ATOM 999 N N . SER A 1 132 ? -8.036 -4.317 -11.342 1.00 64.25 132 SER A N 1
ATOM 1000 C CA . SER A 1 132 ? -8.520 -3.777 -12.628 1.00 64.25 132 SER A CA 1
ATOM 1001 C C . SER A 1 132 ? -7.566 -3.983 -13.817 1.00 64.25 132 SER A C 1
ATOM 1003 O O . SER A 1 132 ? -7.834 -3.482 -14.903 1.00 64.25 132 SER A O 1
ATOM 1005 N N . ALA A 1 133 ? -6.458 -4.710 -13.633 1.00 61.72 133 ALA A N 1
ATOM 1006 C CA . ALA A 1 133 ? -5.341 -4.868 -14.574 1.00 61.72 133 ALA A CA 1
ATOM 1007 C C . ALA A 1 133 ? -4.473 -3.614 -14.808 1.00 61.72 133 ALA A C 1
ATOM 1009 O O . ALA A 1 133 ? -3.423 -3.723 -15.451 1.00 61.72 133 ALA A O 1
ATOM 1010 N N . ASP A 1 134 ? -4.836 -2.466 -14.232 1.00 74.25 134 ASP A N 1
ATOM 1011 C CA . ASP A 1 134 ? -4.017 -1.255 -14.265 1.00 74.25 134 ASP A CA 1
ATOM 1012 C C . ASP A 1 134 ? -2.774 -1.386 -13.381 1.00 74.25 134 ASP A C 1
ATOM 1014 O O . ASP A 1 134 ? -2.787 -2.052 -12.344 1.00 74.25 134 ASP A O 1
ATOM 1018 N N . MET A 1 135 ? -1.685 -0.726 -13.777 1.00 79.31 135 MET A N 1
ATOM 1019 C CA . MET A 1 135 ? -0.476 -0.633 -12.958 1.00 79.31 135 MET A CA 1
ATOM 1020 C C . MET A 1 135 ? -0.582 0.560 -12.014 1.00 79.31 135 MET A C 1
ATOM 1022 O O . MET A 1 135 ? -0.601 1.708 -12.456 1.00 79.31 135 MET A O 1
ATOM 1026 N N . VAL A 1 136 ? -0.597 0.284 -10.714 1.00 82.06 136 VAL A N 1
ATOM 1027 C CA . VAL A 1 136 ? -0.574 1.297 -9.659 1.00 82.06 136 VAL A CA 1
ATOM 1028 C C . VAL A 1 136 ? 0.862 1.501 -9.208 1.00 82.06 136 VAL A C 1
ATOM 1030 O O . VAL A 1 136 ? 1.611 0.542 -9.007 1.00 82.06 136 VAL A O 1
ATOM 1033 N N . LYS A 1 137 ? 1.247 2.770 -9.088 1.00 86.31 137 LYS A N 1
ATOM 1034 C CA . LYS A 1 137 ? 2.578 3.184 -8.663 1.00 86.31 137 LYS A CA 1
ATOM 1035 C C . LYS A 1 137 ? 2.624 3.334 -7.140 1.00 86.31 137 LYS A C 1
ATOM 1037 O O . LYS A 1 137 ? 1.768 3.987 -6.556 1.00 86.31 137 LYS A O 1
ATOM 1042 N N . TYR A 1 138 ? 3.685 2.813 -6.546 1.00 87.56 138 TYR A N 1
ATOM 1043 C CA . TYR A 1 138 ? 4.052 2.935 -5.142 1.00 87.56 138 TYR A CA 1
ATOM 1044 C C . TYR A 1 138 ? 5.483 3.458 -5.053 1.00 87.56 138 TYR A C 1
ATOM 1046 O O . TYR A 1 138 ? 6.300 3.161 -5.922 1.00 87.56 138 TYR A O 1
ATOM 1054 N N . THR A 1 139 ? 5.813 4.206 -4.009 1.00 88.38 139 THR A N 1
ATOM 1055 C CA . THR A 1 139 ? 7.186 4.669 -3.767 1.00 88.38 139 THR A CA 1
ATOM 1056 C C . THR A 1 139 ? 7.729 3.994 -2.522 1.00 88.38 139 THR A C 1
ATOM 1058 O O . THR A 1 139 ? 7.073 3.961 -1.488 1.00 88.38 139 THR A O 1
ATOM 1061 N N . VAL A 1 140 ? 8.926 3.433 -2.597 1.00 89.75 140 VAL A N 1
ATOM 1062 C CA . VAL A 1 140 ? 9.540 2.719 -1.477 1.00 89.75 140 VAL A CA 1
ATOM 1063 C C . VAL A 1 140 ? 10.056 3.724 -0.463 1.00 89.75 140 VAL A C 1
ATOM 1065 O O . VAL A 1 140 ? 10.819 4.613 -0.815 1.00 89.75 140 VAL A O 1
ATOM 1068 N N . THR A 1 141 ? 9.658 3.572 0.798 1.00 89.06 141 THR A N 1
ATOM 1069 C CA . THR A 1 141 ? 10.094 4.419 1.922 1.00 89.06 141 THR A CA 1
ATOM 1070 C C . THR A 1 141 ? 11.093 3.714 2.836 1.00 89.06 141 THR A C 1
ATOM 1072 O O . THR A 1 141 ? 11.751 4.346 3.661 1.00 89.06 141 THR A O 1
ATOM 1075 N N . GLY A 1 142 ? 11.233 2.395 2.700 1.00 88.81 142 GLY A N 1
ATOM 1076 C CA . GLY A 1 142 ? 12.186 1.601 3.462 1.00 88.81 142 GLY A CA 1
ATOM 1077 C C . GLY A 1 142 ? 12.243 0.159 2.980 1.00 88.81 142 GLY A C 1
ATOM 1078 O O . GLY A 1 142 ? 11.267 -0.376 2.455 1.00 88.81 142 GLY A O 1
ATOM 1079 N N . THR A 1 143 ? 13.394 -0.470 3.171 1.00 90.44 143 THR A N 1
ATOM 1080 C CA . THR A 1 143 ? 13.676 -1.831 2.716 1.00 90.44 143 THR A CA 1
ATOM 1081 C C . THR A 1 143 ? 14.035 -2.703 3.915 1.00 90.44 143 THR A C 1
ATOM 1083 O O . THR A 1 143 ? 14.785 -2.289 4.796 1.00 90.44 143 THR A O 1
ATOM 1086 N N . ASP A 1 144 ? 13.467 -3.902 3.965 1.00 92.06 144 ASP A N 1
ATOM 1087 C CA . ASP A 1 144 ? 13.743 -4.941 4.957 1.00 92.06 144 ASP A CA 1
ATOM 1088 C C . ASP A 1 144 ? 13.854 -6.286 4.214 1.00 92.06 144 ASP A C 1
ATOM 1090 O O . ASP A 1 144 ? 13.182 -6.464 3.192 1.00 92.06 144 ASP A O 1
ATOM 1094 N N . PRO A 1 145 ? 14.665 -7.250 4.688 1.00 90.19 145 PRO A N 1
ATOM 1095 C CA . PRO A 1 145 ? 14.796 -8.555 4.038 1.00 90.19 145 PRO A CA 1
ATOM 1096 C C . PRO A 1 145 ? 13.477 -9.317 3.832 1.00 90.19 145 PRO A C 1
ATOM 1098 O O . PRO A 1 145 ? 13.418 -10.219 3.001 1.00 90.19 145 PRO A O 1
ATOM 1101 N N . ARG A 1 146 ? 12.423 -9.001 4.600 1.00 91.31 146 ARG A N 1
ATOM 1102 C CA . ARG A 1 146 ? 11.118 -9.687 4.535 1.00 91.31 146 ARG A CA 1
ATOM 1103 C C . ARG A 1 146 ? 9.981 -8.826 3.995 1.00 91.31 146 ARG A C 1
ATOM 1105 O O . ARG A 1 146 ? 8.890 -9.346 3.744 1.00 91.31 146 ARG A O 1
ATOM 1112 N N . TYR A 1 147 ? 10.170 -7.513 3.913 1.00 91.25 147 TYR A N 1
ATOM 1113 C CA . TYR A 1 147 ? 9.127 -6.609 3.450 1.00 91.25 147 TYR A CA 1
ATOM 1114 C C . TYR A 1 147 ? 9.687 -5.295 2.907 1.00 91.25 147 TYR A C 1
ATOM 1116 O O . TYR A 1 147 ? 10.745 -4.814 3.298 1.00 91.25 147 TYR A O 1
ATOM 1124 N N . LEU A 1 148 ? 8.918 -4.658 2.034 1.00 90.81 148 LEU A N 1
ATOM 1125 C CA . LEU A 1 148 ? 9.163 -3.297 1.580 1.00 90.81 148 LEU A CA 1
ATOM 1126 C C . LEU A 1 148 ? 8.134 -2.375 2.225 1.00 90.81 148 LEU A C 1
ATOM 1128 O O . LEU A 1 148 ? 6.930 -2.627 2.151 1.00 90.81 148 LEU A O 1
ATOM 1132 N N . LYS A 1 149 ? 8.604 -1.304 2.864 1.00 90.56 149 LYS A N 1
ATOM 1133 C CA . LYS A 1 149 ? 7.735 -0.204 3.281 1.00 90.56 149 LYS A CA 1
ATOM 1134 C C . LYS A 1 149 ? 7.482 0.663 2.064 1.00 90.56 149 LYS A C 1
ATOM 1136 O O . LYS A 1 149 ? 8.433 1.083 1.400 1.00 90.56 149 LYS A O 1
ATOM 1141 N N . VAL A 1 150 ? 6.217 0.924 1.778 1.00 89.88 150 VAL A N 1
ATOM 1142 C CA . VAL A 1 150 ? 5.831 1.732 0.625 1.00 89.88 150 VAL A CA 1
ATOM 1143 C C . VAL A 1 150 ? 4.893 2.860 1.016 1.00 89.88 150 VAL A C 1
ATOM 1145 O O . VAL A 1 150 ? 4.036 2.730 1.881 1.00 89.88 150 VAL A O 1
ATOM 1148 N N . SER A 1 151 ? 5.051 3.985 0.343 1.00 84.12 151 SER A N 1
ATOM 1149 C CA . SER A 1 151 ? 4.067 5.046 0.275 1.00 84.12 151 SER A CA 1
ATOM 1150 C C . SER A 1 151 ? 3.193 4.805 -0.952 1.00 84.12 151 SER A C 1
ATOM 1152 O O . SER A 1 151 ? 3.689 4.582 -2.059 1.00 84.12 151 SER A O 1
ATOM 1154 N N . GLY A 1 152 ? 1.886 4.791 -0.734 1.00 76.12 152 GLY A N 1
ATOM 1155 C CA . GLY A 1 152 ? 0.873 4.571 -1.755 1.00 76.12 152 GLY A CA 1
ATOM 1156 C C . GLY A 1 152 ? -0.388 3.979 -1.142 1.00 76.12 152 GLY A C 1
ATOM 1157 O O . GLY A 1 152 ? -0.404 3.596 0.032 1.00 76.12 152 GLY A O 1
ATOM 1158 N N . SER A 1 153 ? -1.454 3.942 -1.931 1.00 73.44 153 SER A N 1
ATOM 1159 C CA . SER A 1 153 ? -2.770 3.529 -1.468 1.00 73.44 153 SER A CA 1
ATOM 1160 C C . SER A 1 153 ? -3.053 2.060 -1.754 1.00 73.44 153 SER A C 1
ATOM 1162 O O . SER A 1 153 ? -2.856 1.550 -2.860 1.00 73.44 153 SER A O 1
ATOM 1164 N N . PHE A 1 154 ? -3.548 1.370 -0.730 1.00 80.69 154 PHE A N 1
ATOM 1165 C CA . PHE A 1 154 ? -4.146 0.052 -0.869 1.00 80.69 154 PHE A CA 1
ATOM 1166 C C . PHE A 1 154 ? -5.628 0.170 -0.549 1.00 80.69 154 PHE A C 1
ATOM 1168 O O . PHE A 1 154 ? -6.013 0.619 0.528 1.00 80.69 154 PHE A O 1
ATOM 1175 N N . THR A 1 155 ? -6.459 -0.216 -1.508 1.00 76.12 155 THR A N 1
ATOM 1176 C CA . THR A 1 155 ? -7.915 -0.330 -1.342 1.00 76.12 155 THR A CA 1
ATOM 1177 C C . THR A 1 155 ? -8.339 -1.784 -1.162 1.00 76.12 155 THR A C 1
ATOM 1179 O O . THR A 1 155 ? -9.360 -2.069 -0.545 1.00 76.12 155 THR A O 1
ATOM 1182 N N . SER A 1 156 ? -7.525 -2.719 -1.654 1.00 80.19 156 SER A N 1
ATOM 1183 C CA . SER A 1 156 ? -7.749 -4.158 -1.578 1.00 80.19 156 SER A CA 1
ATOM 1184 C C . SER A 1 156 ? -6.472 -4.890 -1.185 1.00 80.19 156 SER A C 1
ATOM 1186 O O . SER A 1 156 ? -5.365 -4.445 -1.494 1.00 80.19 156 SER A O 1
ATOM 1188 N N . SER A 1 157 ? -6.622 -6.061 -0.569 1.00 84.88 157 SER A N 1
ATOM 1189 C CA . SER A 1 157 ? -5.497 -6.971 -0.358 1.00 84.88 157 SER A CA 1
ATOM 1190 C C . SER A 1 157 ? -4.904 -7.429 -1.690 1.00 84.88 157 SER A C 1
ATOM 1192 O O . SER A 1 157 ? -5.641 -7.767 -2.617 1.00 84.88 157 SER A O 1
ATOM 1194 N N . ILE A 1 158 ? -3.580 -7.521 -1.751 1.00 85.19 158 ILE A N 1
ATOM 1195 C CA . ILE A 1 158 ? -2.842 -8.056 -2.895 1.00 85.19 158 ILE A CA 1
ATOM 1196 C C . ILE A 1 158 ? -2.233 -9.383 -2.464 1.00 85.19 158 ILE A C 1
ATOM 1198 O O . ILE A 1 158 ? -1.481 -9.435 -1.490 1.00 85.19 158 ILE A O 1
ATOM 1202 N N . THR A 1 159 ? -2.541 -10.456 -3.192 1.00 84.06 159 THR A N 1
ATOM 1203 C CA . THR A 1 159 ? -2.031 -11.796 -2.884 1.00 84.06 159 THR A CA 1
ATOM 1204 C C . THR A 1 159 ? -1.147 -12.292 -4.013 1.00 84.06 159 THR A C 1
ATOM 1206 O O . THR A 1 159 ? -1.632 -12.544 -5.109 1.00 84.06 159 THR A O 1
ATOM 1209 N N . ARG A 1 160 ? 0.139 -12.503 -3.709 1.00 85.88 160 ARG A N 1
ATOM 1210 C CA . ARG A 1 160 ? 1.115 -13.161 -4.590 1.00 85.88 160 ARG A CA 1
ATOM 1211 C C . ARG A 1 160 ? 1.221 -12.504 -5.974 1.00 85.88 160 ARG A C 1
ATOM 1213 O O . ARG A 1 160 ? 1.175 -13.179 -7.000 1.00 85.88 160 ARG A O 1
ATOM 1220 N N . GLU A 1 161 ? 1.432 -11.195 -5.988 1.00 86.25 161 GLU A N 1
ATOM 1221 C CA . GLU A 1 161 ? 1.608 -10.433 -7.225 1.00 86.25 161 GLU A CA 1
ATOM 1222 C C . GLU A 1 161 ? 3.093 -10.178 -7.507 1.00 86.25 161 GLU A C 1
ATOM 1224 O O . GLU A 1 161 ? 3.925 -10.167 -6.596 1.00 86.25 161 GLU A O 1
ATOM 1229 N N . ARG A 1 162 ? 3.451 -9.981 -8.779 1.00 86.88 162 ARG A N 1
ATOM 1230 C CA . ARG 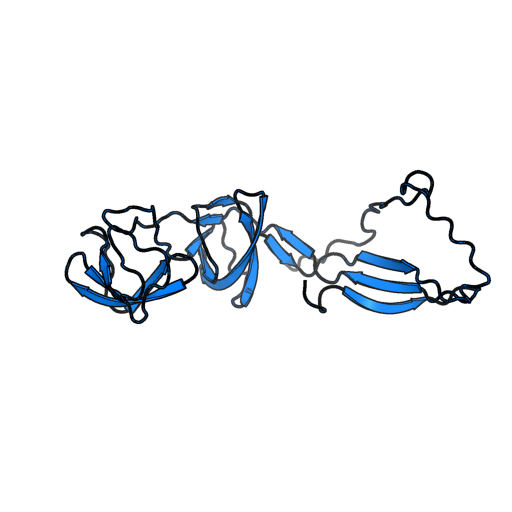A 1 162 ? 4.807 -9.555 -9.146 1.00 86.88 162 ARG A CA 1
ATOM 1231 C C . ARG A 1 162 ? 4.908 -8.038 -9.085 1.00 86.88 162 ARG A C 1
ATOM 1233 O O . ARG A 1 162 ? 4.157 -7.338 -9.759 1.00 86.88 162 ARG A O 1
ATOM 1240 N N . ALA A 1 163 ? 5.877 -7.551 -8.319 1.00 86.81 163 ALA A N 1
ATOM 1241 C CA . ALA A 1 163 ? 6.265 -6.150 -8.333 1.00 86.81 163 ALA A CA 1
ATOM 1242 C C . ALA A 1 163 ? 7.180 -5.870 -9.527 1.00 86.81 163 ALA A C 1
ATOM 1244 O O . ALA A 1 163 ? 8.039 -6.683 -9.870 1.00 86.81 163 ALA A O 1
ATOM 1245 N N . TYR A 1 164 ? 7.020 -4.708 -10.144 1.00 85.00 164 TYR A N 1
ATOM 1246 C CA . TYR A 1 164 ? 7.908 -4.216 -11.188 1.00 85.00 164 TYR A CA 1
ATOM 1247 C C . TYR A 1 164 ? 8.623 -2.972 -10.683 1.00 85.00 164 TYR A C 1
ATOM 1249 O O . TYR A 1 164 ? 8.019 -2.157 -9.998 1.00 85.00 164 TYR A O 1
ATOM 1257 N N . HIS A 1 165 ? 9.889 -2.802 -11.036 1.00 82.25 165 HIS A N 1
ATOM 1258 C CA . HIS A 1 165 ? 10.654 -1.593 -10.732 1.00 82.25 165 HIS A CA 1
ATOM 1259 C C . HIS A 1 165 ? 11.232 -1.009 -12.022 1.00 82.25 165 HIS A C 1
ATOM 1261 O O . HIS A 1 165 ? 11.363 -1.729 -13.021 1.00 82.25 165 HIS A O 1
ATOM 1267 N N . VAL A 1 166 ? 11.575 0.284 -12.030 1.00 71.75 166 VAL A N 1
ATOM 1268 C CA . VAL A 1 166 ? 12.320 0.840 -13.167 1.00 71.75 166 VAL A CA 1
ATOM 1269 C C . VAL A 1 166 ? 13.707 0.239 -13.138 1.00 71.75 166 VAL A C 1
ATOM 1271 O O . VAL A 1 166 ? 14.481 0.466 -12.213 1.00 71.75 166 VAL A O 1
ATOM 1274 N N . ALA A 1 167 ? 14.038 -0.473 -14.199 1.00 61.06 167 ALA A N 1
ATOM 1275 C CA . ALA A 1 167 ? 15.406 -0.801 -14.509 1.00 61.06 167 ALA A CA 1
ATOM 1276 C C . ALA A 1 167 ? 15.885 0.109 -15.645 1.00 61.06 167 ALA A C 1
ATOM 1278 O O . ALA A 1 167 ? 15.128 0.496 -16.544 1.00 61.06 167 ALA A O 1
ATOM 1279 N N . ASN A 1 168 ? 17.179 0.420 -15.638 1.00 56.47 168 ASN A N 1
ATOM 1280 C CA . ASN A 1 168 ? 17.848 0.945 -16.823 1.00 56.47 168 ASN A CA 1
ATOM 1281 C C . ASN A 1 168 ? 17.864 -0.181 -17.870 1.00 56.47 168 ASN A C 1
ATOM 1283 O O . ASN A 1 168 ? 18.744 -1.040 -17.871 1.00 56.47 168 ASN A O 1
ATOM 1287 N N . GLY A 1 169 ? 16.798 -0.243 -18.667 1.00 46.47 169 GLY A N 1
ATOM 1288 C CA . GLY A 1 169 ? 16.539 -1.309 -19.626 1.00 46.47 169 GLY A CA 1
ATOM 1289 C C . GLY A 1 169 ? 17.106 -1.036 -21.013 1.00 46.47 169 GLY A C 1
ATOM 1290 O O . GLY A 1 169 ? 17.888 -0.111 -21.241 1.00 46.47 169 GLY A O 1
ATOM 1291 N N . GLN A 1 170 ? 16.701 -1.874 -21.963 1.00 43.94 170 GLN A N 1
ATOM 1292 C CA . GLN A 1 170 ? 17.122 -1.765 -23.353 1.00 43.94 170 GLN A CA 1
ATOM 1293 C C . GLN A 1 170 ? 16.595 -0.472 -23.981 1.00 43.94 170 GLN A C 1
ATOM 1295 O O . GLN A 1 170 ? 15.432 -0.101 -23.821 1.00 43.94 170 GLN A O 1
ATOM 1300 N N . LYS A 1 171 ? 17.474 0.200 -24.728 1.00 47.12 171 LYS A N 1
ATOM 1301 C CA . LYS A 1 171 ? 17.159 1.427 -25.459 1.00 47.12 171 LYS A CA 1
ATOM 1302 C C . LYS A 1 171 ? 16.336 1.087 -26.699 1.00 47.12 171 LYS A C 1
ATOM 1304 O O . LYS A 1 171 ? 16.799 0.327 -27.550 1.00 47.12 171 LYS A O 1
ATOM 1309 N N . TRP A 1 172 ? 15.154 1.685 -26.821 1.00 44.59 172 TRP A N 1
ATOM 1310 C CA . TRP A 1 172 ? 14.355 1.641 -28.048 1.00 44.59 172 TRP A CA 1
ATOM 1311 C C . TRP A 1 172 ? 14.496 2.963 -28.790 1.00 44.59 172 TRP A C 1
ATOM 1313 O O . TRP A 1 172 ? 14.273 4.025 -28.210 1.00 44.59 172 TRP A O 1
ATOM 1323 N N . ASN A 1 173 ? 14.846 2.884 -30.074 1.00 46.16 173 ASN A N 1
ATOM 1324 C CA . ASN A 1 173 ? 14.838 4.038 -30.964 1.00 46.16 173 ASN A CA 1
ATOM 1325 C C . ASN A 1 173 ? 13.421 4.209 -31.517 1.00 46.16 173 ASN A C 1
ATOM 1327 O O . ASN A 1 173 ? 12.958 3.383 -32.304 1.00 46.16 173 ASN A O 1
ATOM 1331 N N . LEU A 1 174 ? 12.745 5.278 -31.113 1.00 50.34 174 LEU A N 1
ATOM 1332 C CA . LEU A 1 174 ? 11.502 5.737 -31.718 1.00 50.34 174 LEU A CA 1
ATOM 1333 C C . LEU A 1 174 ? 11.847 6.744 -32.811 1.00 50.34 174 LEU A C 1
ATOM 1335 O O . LEU A 1 174 ? 12.594 7.689 -32.573 1.00 50.34 174 LEU A O 1
ATOM 1339 N N . VAL A 1 175 ? 11.315 6.553 -34.013 1.00 51.09 175 VAL A N 1
ATOM 1340 C CA . VAL A 1 175 ? 11.528 7.475 -35.133 1.00 51.09 175 VAL A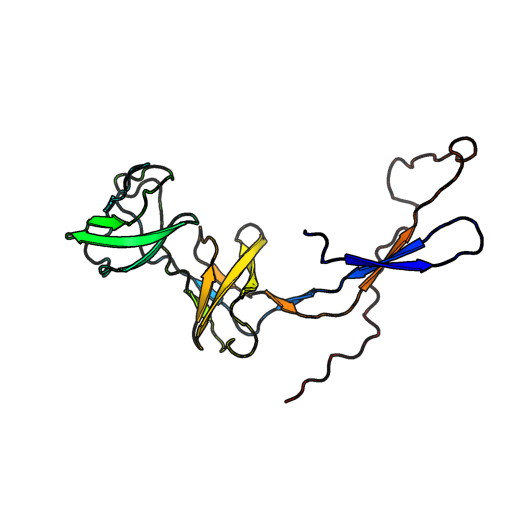 CA 1
ATOM 1341 C C . VAL A 1 175 ? 10.211 8.176 -35.421 1.00 51.09 175 VAL A C 1
ATOM 1343 O O . VAL A 1 175 ? 9.281 7.552 -35.929 1.00 51.09 175 VAL A O 1
ATOM 1346 N N . PHE A 1 176 ? 10.134 9.469 -35.113 1.00 50.16 176 PHE A N 1
ATOM 1347 C CA . PHE A 1 176 ? 8.986 10.297 -35.461 1.00 50.16 176 PHE A CA 1
ATOM 1348 C C . PHE A 1 176 ? 9.278 11.019 -36.780 1.00 50.16 176 PHE A C 1
ATOM 1350 O O . PHE A 1 176 ? 10.281 11.725 -36.906 1.00 50.16 176 PHE A O 1
ATOM 1357 N N . ARG A 1 177 ? 8.412 10.829 -37.783 1.00 50.00 177 ARG A N 1
ATOM 1358 C CA . ARG A 1 177 ? 8.451 11.600 -39.034 1.00 50.00 177 ARG A CA 1
ATOM 1359 C C . ARG A 1 177 ? 7.500 12.782 -38.894 1.00 50.00 177 ARG A C 1
ATOM 1361 O O . ARG A 1 177 ? 6.294 12.570 -38.815 1.00 50.00 177 ARG A O 1
ATOM 1368 N N . SER A 1 178 ? 8.024 14.002 -38.871 1.00 45.84 178 SER A N 1
ATOM 1369 C CA . SER A 1 178 ? 7.218 15.211 -39.046 1.00 45.84 178 SER A CA 1
ATOM 1370 C C . SER A 1 178 ? 7.420 15.754 -40.460 1.00 45.84 178 SER A C 1
ATOM 1372 O O . SER A 1 178 ? 8.517 15.696 -41.013 1.00 45.84 178 SER A O 1
ATOM 1374 N N . TYR A 1 179 ? 6.344 16.244 -41.075 1.00 46.94 179 TYR A N 1
ATOM 1375 C CA . TYR A 1 179 ? 6.391 16.887 -42.386 1.00 46.94 179 TYR A CA 1
ATOM 1376 C C . TYR A 1 179 ? 6.227 18.394 -42.202 1.00 46.94 179 TYR A C 1
ATOM 1378 O O . TYR A 1 179 ? 5.309 18.833 -41.511 1.00 46.94 179 TYR A O 1
ATOM 1386 N N . HIS A 1 180 ? 7.102 19.180 -42.823 1.00 44.19 180 HIS A N 1
ATOM 1387 C CA . HIS A 1 180 ? 6.955 20.627 -42.899 1.00 44.19 180 HIS A CA 1
ATOM 1388 C C . HIS A 1 180 ? 6.986 21.036 -44.371 1.00 44.19 180 HIS A C 1
ATOM 1390 O O . HIS A 1 180 ? 7.995 20.869 -45.050 1.00 44.19 180 HIS A O 1
ATOM 1396 N N . GLY A 1 181 ? 5.858 21.527 -44.878 1.00 50.84 181 GLY A N 1
ATOM 1397 C CA . GLY A 1 181 ? 5.711 21.968 -46.261 1.00 50.84 181 GLY A CA 1
ATOM 1398 C C . GLY A 1 181 ? 4.484 22.856 -46.428 1.00 50.84 181 GLY A C 1
ATOM 1399 O O . GLY A 1 181 ? 3.636 22.931 -45.539 1.00 50.84 181 GLY A O 1
ATOM 1400 N N . ASN A 1 182 ? 4.409 23.553 -47.561 1.00 45.59 182 ASN A N 1
ATOM 1401 C CA . ASN A 1 182 ? 3.298 24.441 -47.875 1.00 45.59 182 ASN A CA 1
ATOM 1402 C C . ASN A 1 182 ? 1.996 23.626 -48.004 1.00 45.59 182 ASN A C 1
ATOM 1404 O O . ASN A 1 182 ? 1.911 22.727 -48.840 1.00 45.59 182 ASN A O 1
ATOM 1408 N N . LEU A 1 183 ? 0.983 23.943 -47.189 1.00 52.47 183 LEU A N 1
ATOM 1409 C CA . LEU A 1 183 ? -0.330 23.279 -47.198 1.00 52.47 183 LEU A CA 1
ATOM 1410 C C . LEU A 1 183 ? -1.005 23.321 -48.582 1.00 52.47 183 LEU A C 1
ATOM 1412 O O . LEU A 1 183 ? -1.796 22.441 -48.890 1.00 52.47 183 LEU A O 1
ATOM 1416 N N . GLY A 1 184 ? -0.664 24.298 -49.432 1.00 52.97 184 GLY A N 1
ATOM 1417 C CA . GLY A 1 184 ? -1.208 24.421 -50.789 1.00 52.97 184 GLY A CA 1
ATOM 1418 C C . GLY A 1 184 ? -0.657 23.421 -51.815 1.00 52.97 184 GLY A C 1
ATOM 1419 O O . GLY A 1 184 ? -1.174 23.360 -52.925 1.00 52.97 184 GLY A O 1
ATOM 1420 N N . THR A 1 185 ? 0.384 22.652 -51.478 1.00 49.81 185 THR A N 1
ATOM 1421 C CA . THR A 1 185 ? 0.983 21.625 -52.359 1.00 49.81 185 THR A CA 1
ATOM 1422 C C . THR A 1 185 ? 0.818 20.204 -51.818 1.00 49.81 185 THR A C 1
ATOM 1424 O O . THR A 1 185 ? 1.363 19.262 -52.389 1.00 49.81 185 THR A O 1
ATOM 1427 N N . ILE A 1 186 ? 0.121 20.045 -50.691 1.00 42.09 186 ILE A N 1
ATOM 1428 C CA . ILE A 1 186 ? -0.115 18.758 -50.040 1.00 42.09 186 ILE A CA 1
ATOM 1429 C C . ILE A 1 186 ? -1.595 18.439 -50.201 1.00 42.09 186 ILE A C 1
ATOM 1431 O O . ILE A 1 186 ? -2.431 19.045 -49.537 1.00 42.09 186 ILE A O 1
ATOM 1435 N N . ASP A 1 187 ? -1.910 17.461 -51.041 1.00 45.44 187 ASP A N 1
ATOM 1436 C CA . ASP A 1 187 ? -3.237 16.857 -51.047 1.00 45.44 187 ASP A CA 1
ATOM 1437 C C . ASP A 1 187 ? -3.213 15.669 -50.077 1.00 45.44 187 ASP A C 1
ATOM 1439 O O . ASP A 1 187 ? -2.838 14.545 -50.418 1.00 45.44 187 ASP A O 1
ATOM 1443 N N . ALA A 1 188 ? -3.470 15.950 -48.799 1.00 48.19 188 ALA A N 1
ATOM 1444 C CA . ALA A 1 188 ? -3.569 14.919 -47.777 1.00 48.19 188 ALA A CA 1
ATOM 1445 C C . ALA A 1 188 ? -5.007 14.401 -47.758 1.00 48.19 188 ALA A C 1
ATOM 1447 O O . ALA A 1 188 ? -5.836 14.908 -47.009 1.00 48.19 188 ALA A O 1
ATOM 1448 N N . VAL A 1 189 ? -5.300 13.387 -48.572 1.00 51.78 189 VAL A N 1
ATOM 1449 C CA . VAL A 1 189 ? -6.551 12.628 -48.467 1.00 51.78 189 VAL A CA 1
ATOM 1450 C C . VAL A 1 189 ? -6.432 11.717 -47.240 1.00 51.78 189 VAL A C 1
ATOM 1452 O O . VAL A 1 189 ? -5.662 10.751 -47.280 1.00 51.78 189 VAL A O 1
ATOM 1455 N N . PRO A 1 190 ? -7.138 11.989 -46.125 1.00 42.28 190 PRO A N 1
ATOM 1456 C CA . PRO A 1 190 ? -7.122 11.081 -44.994 1.00 42.28 190 PRO A CA 1
ATOM 1457 C C . PRO A 1 190 ? -7.871 9.818 -45.414 1.00 42.28 190 PRO A C 1
ATOM 1459 O O . PRO A 1 190 ? -9.058 9.865 -45.740 1.00 42.28 190 PRO A O 1
ATOM 1462 N N . ALA A 1 191 ? -7.182 8.679 -45.428 1.00 43.16 191 ALA A N 1
ATOM 1463 C CA . ALA A 1 191 ? -7.863 7.402 -45.562 1.00 43.16 191 ALA A CA 1
ATOM 1464 C C . ALA A 1 191 ? -8.809 7.216 -44.363 1.00 43.16 191 ALA A C 1
ATOM 1466 O O . ALA A 1 191 ? -8.453 7.531 -43.227 1.00 43.16 191 ALA A O 1
ATOM 1467 N N . PHE A 1 192 ? -10.009 6.693 -44.621 1.00 46.97 192 PHE A N 1
ATOM 1468 C CA . PHE A 1 192 ? -11.065 6.494 -43.618 1.00 46.97 192 PHE A CA 1
ATOM 1469 C C . PHE A 1 192 ? -10.662 5.512 -42.493 1.00 46.97 192 PHE A C 1
ATOM 1471 O O . PHE A 1 192 ? -11.338 5.421 -41.473 1.00 46.97 192 PHE A O 1
ATOM 1478 N N . ASP A 1 193 ? -9.561 4.775 -42.677 1.00 47.78 193 ASP A N 1
ATOM 1479 C CA . ASP A 1 193 ? -8.951 3.852 -41.719 1.00 47.78 193 ASP A CA 1
ATOM 1480 C C . ASP A 1 193 ? -7.447 3.697 -42.058 1.00 47.78 193 ASP A C 1
ATOM 1482 O O . ASP A 1 193 ? -7.027 3.899 -43.197 1.00 47.78 193 ASP A O 1
ATOM 1486 N N . TRP A 1 194 ? -6.620 3.312 -41.084 1.00 49.47 194 TRP A N 1
ATOM 1487 C CA . TRP A 1 194 ? -5.178 3.058 -41.225 1.00 49.47 194 TRP A CA 1
ATOM 1488 C C . TRP A 1 194 ? -4.849 1.804 -42.056 1.00 49.47 194 TRP A C 1
ATOM 1490 O O . TRP A 1 194 ? -3.679 1.534 -42.355 1.00 49.47 194 TRP A O 1
ATOM 1500 N N . ARG A 1 195 ? -5.859 1.023 -42.452 1.00 42.59 195 ARG A N 1
ATOM 1501 C CA . ARG A 1 195 ? -5.698 -0.166 -43.301 1.00 42.59 195 ARG A CA 1
ATOM 1502 C C . ARG A 1 195 ? -5.239 0.237 -44.705 1.00 42.59 195 ARG A C 1
ATOM 1504 O O . ARG A 1 195 ? -5.901 1.011 -45.382 1.00 42.59 195 ARG A O 1
ATOM 1511 N N . GLY A 1 196 ? -4.109 -0.319 -45.148 1.00 44.72 196 GLY A N 1
ATOM 1512 C CA . GLY A 1 196 ? -3.523 -0.061 -46.475 1.00 44.72 196 GLY A CA 1
ATOM 1513 C C . GLY A 1 196 ? -2.273 0.828 -46.478 1.00 44.72 196 GLY A C 1
ATOM 1514 O O . GLY A 1 196 ? -1.588 0.893 -47.490 1.00 44.72 196 GLY A O 1
ATOM 1515 N N . THR A 1 197 ? -1.910 1.442 -45.347 1.00 51.59 197 THR A N 1
ATOM 1516 C CA . THR A 1 197 ? -0.664 2.229 -45.210 1.00 51.59 197 THR A CA 1
ATOM 1517 C C . THR A 1 197 ? 0.584 1.377 -44.943 1.00 51.59 197 THR A C 1
ATOM 1519 O O . THR A 1 197 ? 1.682 1.914 -44.825 1.00 51.59 197 THR A O 1
ATOM 1522 N N . GLU A 1 198 ? 0.423 0.056 -44.785 1.00 43.72 198 GLU A N 1
ATOM 1523 C CA . GLU A 1 198 ? 1.459 -0.869 -44.294 1.00 43.72 198 GLU A CA 1
ATOM 1524 C C . GLU A 1 198 ? 2.197 -0.375 -43.032 1.00 43.72 198 GLU A C 1
ATOM 1526 O O . GLU A 1 198 ? 3.306 -0.823 -42.733 1.00 43.72 198 GLU A O 1
ATOM 1531 N N . ALA A 1 199 ? 1.594 0.528 -42.251 1.00 43.62 199 ALA A N 1
ATOM 1532 C CA . ALA A 1 199 ? 2.144 0.950 -40.976 1.00 43.62 199 ALA A CA 1
ATOM 1533 C C . ALA A 1 199 ? 2.100 -0.244 -40.012 1.00 43.62 199 ALA A C 1
ATOM 1535 O O . ALA A 1 199 ? 1.068 -0.580 -39.436 1.00 43.62 199 ALA A O 1
ATOM 1536 N N . ARG A 1 200 ? 3.235 -0.933 -39.877 1.00 46.06 200 ARG A N 1
ATOM 1537 C CA . ARG A 1 200 ? 3.413 -2.060 -38.960 1.00 46.06 200 ARG A CA 1
ATOM 1538 C C . ARG A 1 200 ? 4.241 -1.583 -37.773 1.00 46.06 200 ARG A C 1
ATOM 1540 O O . ARG A 1 200 ? 5.359 -1.100 -37.955 1.00 46.06 200 ARG A O 1
ATOM 1547 N N . ILE A 1 201 ? 3.741 -1.776 -36.553 1.00 44.84 201 ILE A N 1
ATOM 1548 C CA . ILE A 1 201 ? 4.602 -1.759 -35.365 1.00 44.84 201 ILE A CA 1
ATOM 1549 C C . ILE A 1 201 ? 5.411 -3.055 -35.413 1.00 44.84 201 ILE A C 1
ATOM 1551 O O . ILE A 1 201 ? 4.973 -4.111 -34.965 1.00 44.84 201 ILE A O 1
ATOM 1555 N N . GLY A 1 202 ? 6.576 -2.994 -36.053 1.00 42.31 202 GLY A N 1
ATOM 1556 C CA . GLY A 1 202 ? 7.513 -4.105 -36.071 1.00 42.31 202 GLY A CA 1
ATOM 1557 C C . GLY A 1 202 ? 8.237 -4.185 -34.734 1.00 42.31 202 GLY A C 1
ATOM 1558 O O . GLY A 1 202 ? 9.090 -3.348 -34.444 1.00 42.31 202 GLY A O 1
ATOM 1559 N N . THR A 1 203 ? 7.953 -5.209 -33.936 1.00 39.88 203 THR A N 1
ATOM 1560 C CA . THR A 1 203 ? 8.811 -5.575 -32.810 1.00 39.88 203 THR A CA 1
ATOM 1561 C C . THR A 1 203 ? 10.076 -6.220 -33.374 1.00 39.88 203 THR A C 1
ATOM 1563 O O . THR A 1 203 ? 10.118 -7.400 -33.711 1.00 39.88 203 THR A O 1
ATOM 1566 N N . ARG A 1 204 ? 11.141 -5.434 -33.554 1.00 46.72 204 ARG A N 1
ATOM 1567 C CA . ARG A 1 204 ? 12.467 -6.021 -33.774 1.00 46.72 204 ARG A CA 1
ATOM 1568 C C . ARG A 1 204 ? 13.007 -6.464 -32.426 1.00 46.72 204 ARG A C 1
ATOM 1570 O O . ARG A 1 204 ? 13.061 -5.656 -31.502 1.00 46.72 204 ARG A O 1
ATOM 1577 N N . ASN A 1 205 ? 13.432 -7.724 -32.336 1.00 42.28 205 ASN A N 1
ATOM 1578 C CA . ASN A 1 205 ? 14.181 -8.178 -31.175 1.00 42.28 205 ASN A CA 1
ATOM 1579 C C . ASN A 1 205 ? 15.391 -7.248 -30.970 1.00 42.28 205 ASN A C 1
ATOM 1581 O O . ASN A 1 205 ? 16.065 -6.894 -31.949 1.00 42.28 205 ASN A O 1
ATOM 1585 N N . PRO A 1 206 ? 15.653 -6.821 -29.729 1.00 45.31 206 PRO A N 1
ATOM 1586 C CA . PRO A 1 206 ? 16.782 -5.962 -29.425 1.00 45.31 206 PRO A CA 1
ATOM 1587 C C . PRO A 1 206 ? 18.072 -6.651 -29.877 1.00 45.31 206 PRO A C 1
ATOM 1589 O O . PRO A 1 206 ? 18.331 -7.800 -29.531 1.00 45.31 206 PRO A O 1
ATOM 1592 N N . LYS A 1 207 ? 18.889 -5.953 -30.674 1.00 44.41 207 LYS A N 1
ATOM 1593 C CA . LYS A 1 207 ? 20.198 -6.450 -31.140 1.00 44.41 207 LYS A CA 1
ATOM 1594 C C . LYS A 1 207 ? 21.300 -6.332 -30.073 1.00 44.41 207 LYS A C 1
ATOM 1596 O O . LYS A 1 207 ? 22.476 -6.455 -30.399 1.00 44.41 207 LYS A O 1
ATOM 1601 N N . SER A 1 208 ? 20.947 -6.021 -28.829 1.00 42.00 208 SER A N 1
ATOM 1602 C CA . SER A 1 208 ? 21.888 -5.674 -27.765 1.00 42.00 208 SER A CA 1
ATOM 1603 C C . SER A 1 208 ? 22.048 -6.797 -26.742 1.00 4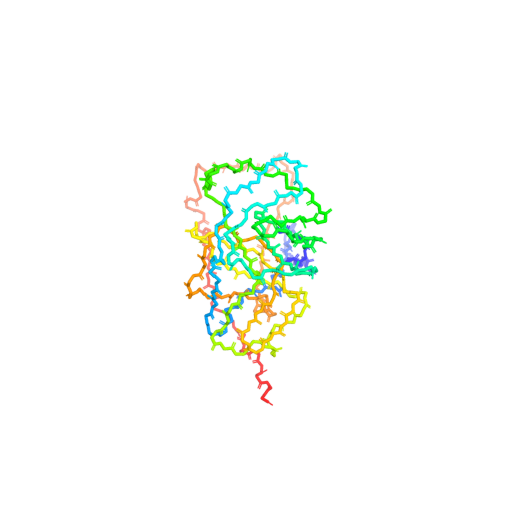2.00 208 SER A C 1
ATOM 1605 O O . SER A 1 208 ? 21.081 -7.414 -26.301 1.00 42.00 208 SER A O 1
ATOM 1607 N N . VAL A 1 209 ? 23.308 -7.023 -26.368 1.00 48.97 209 VAL A N 1
ATOM 1608 C CA . VAL A 1 209 ? 23.762 -7.990 -25.363 1.00 48.97 209 VAL A CA 1
ATOM 1609 C C . VAL A 1 209 ? 23.242 -7.581 -23.984 1.00 48.97 209 VAL A C 1
ATOM 1611 O O . VAL A 1 209 ? 23.230 -6.392 -23.654 1.00 48.97 209 VAL A O 1
ATOM 1614 N N . SER A 1 210 ? 22.801 -8.557 -23.187 1.00 45.56 210 SER A N 1
ATOM 1615 C CA . SER A 1 210 ? 22.395 -8.337 -21.797 1.00 45.56 210 SER A CA 1
ATOM 1616 C C . SER A 1 210 ? 23.500 -7.613 -21.010 1.00 45.56 210 SER A C 1
ATOM 1618 O O . SER A 1 210 ? 24.676 -7.931 -21.205 1.00 45.56 210 SER A O 1
ATOM 1620 N N . PRO A 1 211 ? 23.160 -6.652 -20.128 1.00 41.06 211 PRO A N 1
ATOM 1621 C CA . PRO A 1 211 ? 24.142 -5.995 -19.274 1.00 41.06 211 PRO A CA 1
ATOM 1622 C C . PRO A 1 211 ? 24.925 -7.028 -18.465 1.00 41.06 211 PRO A C 1
ATOM 1624 O O . PRO A 1 211 ? 24.347 -7.996 -17.969 1.00 41.06 211 PRO A O 1
ATOM 1627 N N . ASN A 1 212 ? 26.233 -6.810 -18.349 1.00 37.94 212 ASN A N 1
ATOM 1628 C CA . ASN A 1 212 ? 27.128 -7.692 -17.616 1.00 37.94 212 ASN A CA 1
ATOM 1629 C C . ASN A 1 212 ? 26.659 -7.788 -16.155 1.00 37.94 212 ASN A C 1
ATOM 1631 O O . ASN A 1 212 ? 26.527 -6.763 -15.482 1.00 37.94 212 ASN A O 1
ATOM 1635 N N . VAL A 1 213 ? 26.377 -9.001 -15.682 1.00 40.22 213 VAL A N 1
ATOM 1636 C CA . VAL A 1 213 ? 26.081 -9.244 -14.269 1.00 40.22 213 VAL A CA 1
ATOM 1637 C C . VAL A 1 213 ? 27.431 -9.251 -13.563 1.00 40.22 213 VAL A C 1
ATOM 1639 O O . VAL A 1 213 ? 28.218 -10.176 -13.746 1.00 40.22 213 VAL A O 1
ATOM 1642 N N . VAL A 1 214 ? 27.748 -8.182 -12.834 1.00 40.34 214 VAL A N 1
ATOM 1643 C CA . VAL A 1 214 ? 28.874 -8.221 -11.897 1.00 40.34 214 VAL A CA 1
ATOM 1644 C C . VAL A 1 214 ? 28.367 -8.994 -10.683 1.00 40.34 214 VAL A C 1
ATOM 1646 O O . VAL A 1 214 ? 27.505 -8.486 -9.967 1.00 40.34 214 VAL A O 1
ATOM 1649 N N . ASN A 1 215 ? 28.821 -10.242 -10.548 1.00 37.88 215 ASN A N 1
ATOM 1650 C CA . ASN A 1 215 ? 28.630 -11.056 -9.345 1.00 37.88 215 ASN A CA 1
ATOM 1651 C C . ASN A 1 215 ? 29.479 -10.518 -8.193 1.00 37.88 215 ASN A C 1
ATOM 1653 O O . ASN A 1 215 ? 30.630 -10.104 -8.469 1.00 37.88 215 ASN A O 1
#

Sequence (215 aa):
MTSIDITLSNTVSTAVGVQILAGLITKQTKALPGYVGISYLMQVISVENGLKVFELPASHGYNQYDTFFVAEVEFIVANVNGAQVTTTQPYNGESVVGASPTLYLFDNKLRTTEDLTTLVKNGDDLWLRSGSADMVKYTVTGTDPRYLKVSGSFTSSITRERAYHVANGQKWNLVFRSYHGNLGTIDAVPAFDWRGTEARIGTRNPKSVSPNVVN

Radius of gyration: 25.27 Å; Cα contacts (8 Å, |Δi|>4): 437; chains: 1; bounding box: 50×38×77 Å